Protein AF-0000000079570405 (afdb_homodimer)

Structure (mmCIF, N/CA/C/O backbone):
data_AF-0000000079570405-model_v1
#
loop_
_entity.id
_entity.type
_entity.pdbx_description
1 polymer 'Ribonuclease VapC'
#
loop_
_atom_site.group_PDB
_atom_site.id
_atom_site.type_symbol
_atom_site.label_atom_id
_atom_site.label_alt_id
_atom_site.label_comp_id
_atom_site.label_asym_id
_atom_site.label_entity_id
_atom_site.label_seq_id
_atom_site.pdbx_PDB_ins_code
_atom_site.Cartn_x
_atom_site.Cartn_y
_atom_site.Cartn_z
_atom_site.occupancy
_atom_site.B_iso_or_equiv
_atom_site.auth_seq_id
_atom_site.auth_comp_id
_atom_site.auth_asym_id
_atom_site.auth_atom_id
_atom_site.pdbx_PDB_model_num
ATOM 1 N N . MET A 1 1 ? -3.598 6.246 19.766 1 95.31 1 MET A N 1
ATOM 2 C CA . MET A 1 1 ? -3.055 6.438 18.422 1 95.31 1 MET A CA 1
ATOM 3 C C . MET A 1 1 ? -4.176 6.523 17.391 1 95.31 1 MET A C 1
ATOM 5 O O . MET A 1 1 ? -5.215 5.883 17.547 1 95.31 1 MET A O 1
ATOM 9 N N . LYS A 1 2 ? -3.986 7.348 16.344 1 97.5 2 LYS A N 1
ATOM 10 C CA . LYS A 1 2 ? -4.91 7.449 15.227 1 97.5 2 LYS A CA 1
ATOM 11 C C . LYS A 1 2 ? -4.188 7.262 13.898 1 97.5 2 LYS A C 1
ATOM 13 O O . LYS A 1 2 ? -3.199 7.945 13.617 1 97.5 2 LYS A O 1
ATOM 18 N N . VAL A 1 3 ? -4.715 6.34 13.164 1 98.38 3 VAL A N 1
ATOM 19 C CA . VAL A 1 3 ? -4.129 6.094 11.852 1 98.38 3 VAL A CA 1
ATOM 20 C C . VAL A 1 3 ? -4.762 7.027 10.82 1 98.38 3 VAL A C 1
ATOM 22 O O . VAL A 1 3 ? -5.988 7.117 10.719 1 98.38 3 VAL A O 1
ATOM 25 N N . VAL A 1 4 ? -3.945 7.699 10.062 1 98.56 4 VAL A N 1
ATOM 26 C CA . VAL A 1 4 ? -4.445 8.758 9.188 1 98.56 4 VAL A CA 1
ATOM 27 C C . VAL A 1 4 ? -4.625 8.211 7.773 1 98.56 4 VAL A C 1
ATOM 29 O O . VAL A 1 4 ? -3.779 7.465 7.273 1 98.56 4 VAL A O 1
ATOM 32 N N . ASP A 1 5 ? -5.695 8.578 7.141 1 98.12 5 ASP A N 1
ATOM 33 C CA . ASP A 1 5 ? -6.02 8.195 5.77 1 98.12 5 ASP A CA 1
ATOM 34 C C . ASP A 1 5 ? -5.328 9.125 4.77 1 98.12 5 ASP A C 1
ATOM 36 O O . ASP A 1 5 ? -4.98 10.258 5.102 1 98.12 5 ASP A O 1
ATOM 40 N N . ALA A 1 6 ? -5.254 8.672 3.539 1 97.62 6 ALA A N 1
ATOM 41 C CA . ALA A 1 6 ? -4.566 9.422 2.492 1 97.62 6 ALA A CA 1
ATOM 42 C C . ALA A 1 6 ? -5.305 10.719 2.178 1 97.62 6 ALA A C 1
ATOM 44 O O . ALA A 1 6 ? -4.68 11.742 1.867 1 97.62 6 ALA A O 1
ATOM 45 N N . ASN A 1 7 ? -6.629 10.695 2.258 1 96.56 7 ASN A N 1
ATOM 46 C CA . ASN A 1 7 ? -7.387 11.898 1.918 1 96.56 7 ASN A CA 1
ATOM 47 C C . ASN A 1 7 ? -7.086 13.039 2.885 1 96.56 7 ASN A C 1
ATOM 49 O O . ASN A 1 7 ? -7.031 14.203 2.48 1 96.56 7 ASN A O 1
ATOM 53 N N . VAL A 1 8 ? -6.883 12.742 4.148 1 97.94 8 VAL A N 1
ATOM 54 C CA . VAL A 1 8 ? -6.543 13.766 5.129 1 97.94 8 VAL A CA 1
ATOM 55 C C . VAL A 1 8 ? -5.188 14.383 4.785 1 97.94 8 VAL A C 1
ATOM 57 O O . VAL A 1 8 ? -5.023 15.602 4.852 1 97.94 8 VAL A O 1
ATOM 60 N N . LEU A 1 9 ? -4.227 13.57 4.383 1 97.81 9 LEU A N 1
ATOM 61 C CA . LEU A 1 9 ? -2.906 14.047 3.986 1 97.81 9 LEU A CA 1
ATOM 62 C C . LEU A 1 9 ? -3 14.945 2.758 1 97.81 9 LEU A C 1
ATOM 64 O O . LEU A 1 9 ? -2.365 16 2.707 1 97.81 9 LEU A O 1
ATOM 68 N N . LEU A 1 10 ? -3.836 14.5 1.786 1 95.94 10 LEU A N 1
ATOM 69 C CA . LEU A 1 10 ? -4.027 15.25 0.55 1 95.94 10 LEU A CA 1
ATOM 70 C C . LEU A 1 10 ? -4.625 16.625 0.834 1 95.94 10 LEU A C 1
ATOM 72 O O . LEU A 1 10 ? -4.133 17.641 0.338 1 95.94 10 LEU A O 1
ATOM 76 N N . TYR A 1 11 ? -5.602 16.656 1.68 1 95.88 11 TYR A N 1
ATOM 77 C CA . TYR A 1 11 ? -6.281 17.906 1.986 1 95.88 11 TYR A CA 1
ATOM 78 C C . TYR A 1 11 ? -5.395 18.812 2.828 1 95.88 11 TYR A C 1
ATOM 80 O O . TYR A 1 11 ? -5.48 20.047 2.729 1 95.88 11 TYR A O 1
ATOM 88 N N . ALA A 1 12 ? -4.566 18.234 3.6 1 96.75 12 ALA A N 1
ATOM 89 C CA . ALA A 1 12 ? -3.689 19.016 4.465 1 96.75 12 ALA A CA 1
ATOM 90 C C . ALA A 1 12 ? -2.715 19.844 3.639 1 96.75 12 ALA A C 1
ATOM 92 O O . ALA A 1 12 ? -2.256 20.906 4.09 1 96.75 12 ALA A O 1
ATOM 93 N N . VAL A 1 13 ? -2.396 19.375 2.379 1 94.94 13 VAL A N 1
ATOM 94 C CA . VAL A 1 13 ? -1.375 20.078 1.603 1 94.94 13 VAL A CA 1
ATOM 95 C C . VAL A 1 13 ? -2.031 20.859 0.466 1 94.94 13 VAL A C 1
ATOM 97 O O . VAL A 1 13 ? -1.396 21.703 -0.155 1 94.94 13 VAL A O 1
ATOM 100 N N . ASN A 1 14 ? -3.264 20.484 0.136 1 91.94 14 ASN A N 1
ATOM 101 C CA . ASN A 1 14 ? -3.984 21.156 -0.934 1 91.94 14 ASN A CA 1
ATOM 102 C C . ASN A 1 14 ? -4.75 22.375 -0.41 1 91.94 14 ASN A C 1
ATOM 104 O O . ASN A 1 14 ? -5.891 22.25 0.033 1 91.94 14 ASN A O 1
ATOM 108 N N . SER A 1 15 ? -4.277 23.516 -0.592 1 89.81 15 SER A N 1
ATOM 109 C CA . SER A 1 15 ? -4.832 24.734 -0.027 1 89.81 15 SER A CA 1
ATOM 110 C C . SER A 1 15 ? -6.18 25.078 -0.65 1 89.81 15 SER A C 1
ATOM 112 O O . SER A 1 15 ? -6.965 25.828 -0.076 1 89.81 15 SER A O 1
ATOM 114 N N . ASP A 1 16 ? -6.492 24.516 -1.799 1 88.19 16 ASP A N 1
ATOM 115 C CA . ASP A 1 16 ? -7.746 24.797 -2.49 1 88.19 16 ASP A CA 1
ATOM 116 C C . ASP A 1 16 ? -8.867 23.875 -1.989 1 88.19 16 ASP A C 1
ATOM 118 O O . ASP A 1 16 ? -10.039 24.094 -2.299 1 88.19 16 ASP A O 1
ATOM 122 N N . ALA A 1 17 ? -8.438 22.922 -1.208 1 89.5 17 ALA A N 1
ATOM 123 C CA . ALA A 1 17 ? -9.43 21.953 -0.726 1 89.5 17 ALA A CA 1
ATOM 124 C C . ALA A 1 17 ? -10.266 22.547 0.407 1 89.5 17 ALA A C 1
ATOM 126 O O . ALA A 1 17 ? -9.734 23.266 1.268 1 89.5 17 ALA A O 1
ATOM 127 N N . SER A 1 18 ? -11.555 22.281 0.443 1 90.75 18 SER A N 1
ATOM 128 C CA . SER A 1 18 ? -12.461 22.766 1.471 1 90.75 18 SER A CA 1
ATOM 129 C C . SER A 1 18 ? -12.055 22.281 2.855 1 90.75 18 SER A C 1
ATOM 131 O O . SER A 1 18 ? -12.266 22.969 3.854 1 90.75 18 SER A O 1
ATOM 133 N N . HIS A 1 19 ? -11.383 21.203 2.924 1 93.75 19 HIS A N 1
ATOM 134 C CA . HIS A 1 19 ? -11.023 20.578 4.191 1 93.75 19 HIS A CA 1
ATOM 135 C C . HIS A 1 19 ? -9.562 20.844 4.543 1 93.75 19 HIS A C 1
ATOM 137 O O . HIS A 1 19 ? -9 20.188 5.426 1 93.75 19 HIS A O 1
ATOM 143 N N . HIS A 1 20 ? -8.977 21.766 3.834 1 95.56 20 HIS A N 1
ATOM 144 C CA . HIS A 1 20 ? -7.551 22.031 4.008 1 95.56 20 HIS A CA 1
ATOM 145 C C . HIS A 1 20 ? -7.242 22.469 5.434 1 95.56 20 HIS A C 1
ATOM 147 O O . HIS A 1 20 ? -6.441 21.844 6.125 1 95.56 20 HIS A O 1
ATOM 153 N N . ASP A 1 21 ? -7.945 23.422 5.914 1 96.62 21 ASP A N 1
ATOM 154 C CA . ASP A 1 21 ? -7.645 24.031 7.207 1 96.62 21 ASP A CA 1
ATOM 155 C C . ASP A 1 21 ? -7.82 23.016 8.336 1 96.62 21 ASP A C 1
ATOM 157 O O . ASP A 1 21 ? -6.949 22.891 9.203 1 96.62 21 ASP A O 1
ATOM 161 N N . ALA A 1 22 ? -8.82 22.312 8.297 1 97.06 22 ALA A N 1
ATOM 162 C CA . ALA A 1 22 ? -9.102 21.344 9.352 1 97.06 22 ALA A CA 1
ATOM 163 C C . ALA A 1 22 ? -8.094 20.203 9.328 1 97.06 22 ALA A C 1
ATOM 165 O O . ALA A 1 22 ? -7.613 19.75 10.375 1 97.06 22 ALA A O 1
ATOM 166 N N . SER A 1 23 ? -7.758 19.688 8.172 1 98 23 SER A N 1
ATOM 167 C CA . SER A 1 23 ? -6.809 18.594 8.039 1 98 23 SER A CA 1
ATOM 168 C C . SER A 1 23 ? -5.418 19.016 8.508 1 98 23 SER A C 1
ATOM 170 O O . SER A 1 23 ? -4.781 18.297 9.281 1 98 23 SER A O 1
ATOM 172 N N . ARG A 1 24 ? -5.055 20.188 8.039 1 97.5 24 ARG A N 1
ATOM 173 C CA . ARG A 1 24 ? -3.742 20.688 8.43 1 97.5 24 ARG A CA 1
ATOM 174 C C . ARG A 1 24 ? -3.684 20.953 9.93 1 97.5 24 ARG A C 1
ATOM 176 O O . ARG A 1 24 ? -2.721 20.562 10.594 1 97.5 24 ARG A O 1
ATOM 183 N N . ALA A 1 25 ? -4.66 21.562 10.438 1 97.12 25 ALA A N 1
ATOM 184 C CA . ALA A 1 25 ? -4.703 21.891 11.852 1 97.12 25 ALA A CA 1
ATOM 185 C C . ALA A 1 25 ? -4.664 20.641 12.719 1 97.12 25 ALA A C 1
ATOM 187 O O . ALA A 1 25 ? -3.932 20.578 13.711 1 97.12 25 ALA A O 1
ATOM 188 N N . TRP A 1 26 ? -5.395 19.688 12.352 1 97.56 26 TRP A N 1
ATOM 189 C CA . TRP A 1 26 ? -5.434 18.453 13.133 1 97.56 26 TRP A CA 1
ATOM 190 C C . TRP A 1 26 ? -4.078 17.75 13.102 1 97.56 26 TRP A C 1
ATOM 192 O O . TRP A 1 26 ? -3.582 17.297 14.141 1 97.56 26 TRP A O 1
ATOM 202 N N . LEU A 1 27 ? -3.494 17.625 11.953 1 97.62 27 LEU A N 1
ATOM 203 C CA . LEU A 1 27 ? -2.195 16.969 11.828 1 97.62 27 LEU A CA 1
ATOM 204 C C . LEU A 1 27 ? -1.14 17.688 12.656 1 97.62 27 LEU A C 1
ATOM 206 O O . LEU A 1 27 ? -0.404 17.062 13.422 1 97.62 27 LEU A O 1
ATOM 210 N N . ASP A 1 28 ? -1.135 18.984 12.492 1 96.44 28 ASP A N 1
ATOM 211 C CA . ASP A 1 28 ? -0.149 19.781 13.211 1 96.44 28 ASP A CA 1
ATOM 212 C C . ASP A 1 28 ? -0.304 19.609 14.727 1 96.44 28 ASP A C 1
ATOM 214 O O . ASP A 1 28 ? 0.677 19.375 15.43 1 96.44 28 ASP A O 1
ATOM 218 N N . LYS A 1 29 ? -1.489 19.672 15.164 1 96.44 29 LYS A N 1
ATOM 219 C CA . LYS A 1 29 ? -1.776 19.531 16.594 1 96.44 29 LYS A CA 1
ATOM 220 C C . LYS A 1 29 ? -1.413 18.141 17.094 1 96.44 29 LYS A C 1
ATOM 222 O O . LYS A 1 29 ? -0.773 18 18.141 1 96.44 29 LYS A O 1
ATOM 227 N N . SER A 1 30 ? -1.789 17.141 16.406 1 96.69 30 SER A N 1
ATOM 228 C CA . SER A 1 30 ? -1.594 15.758 16.828 1 96.69 30 SER A CA 1
ATOM 229 C C . SER A 1 30 ? -0.12 15.367 16.766 1 96.69 30 SER A C 1
ATOM 231 O O . SER A 1 30 ? 0.382 14.703 17.672 1 96.69 30 SER A O 1
ATOM 233 N N . LEU A 1 31 ? 0.551 15.836 15.758 1 96.75 31 LEU A N 1
ATOM 234 C CA . LEU A 1 31 ? 1.945 15.461 15.547 1 96.75 31 LEU A CA 1
ATOM 235 C C . LEU A 1 31 ? 2.85 16.156 16.562 1 96.75 31 LEU A C 1
ATOM 237 O O . LEU A 1 31 ? 3.908 15.633 16.922 1 96.75 31 LEU A O 1
ATOM 241 N N . ASN A 1 32 ? 2.416 17.281 16.984 1 94.31 32 ASN A N 1
ATOM 242 C CA . ASN A 1 32 ? 3.252 18.062 17.891 1 94.31 32 ASN A CA 1
ATOM 243 C C . ASN A 1 32 ? 2.754 17.984 19.328 1 94.31 32 ASN A C 1
ATOM 245 O O . ASN A 1 32 ? 3.363 18.562 20.234 1 94.31 32 ASN A O 1
ATOM 249 N N . GLY A 1 33 ? 1.672 17.281 19.5 1 91 33 GLY A N 1
ATOM 250 C CA . GLY A 1 33 ? 1.092 17.156 20.828 1 91 33 GLY A CA 1
ATOM 251 C C . GLY A 1 33 ? 1.358 15.797 21.469 1 91 33 GLY A C 1
ATOM 252 O O . GLY A 1 33 ? 2.41 15.195 21.25 1 91 33 GLY A O 1
ATOM 253 N N . ALA A 1 34 ? 0.396 15.422 22.297 1 88.75 34 ALA A N 1
ATOM 254 C CA . ALA A 1 34 ? 0.556 14.195 23.078 1 88.75 34 ALA A CA 1
ATOM 255 C C . ALA A 1 34 ? 0.009 12.992 22.328 1 88.75 34 ALA A C 1
ATOM 257 O O . ALA A 1 34 ? 0.25 11.844 22.719 1 88.75 34 ALA A O 1
ATOM 258 N N . ASP A 1 35 ? -0.55 13.227 21.203 1 91.19 35 ASP A N 1
ATOM 259 C CA . ASP A 1 35 ? -1.176 12.148 20.438 1 91.19 35 ASP A CA 1
ATOM 260 C C . ASP A 1 35 ? -0.172 11.492 19.5 1 91.19 35 ASP A C 1
ATOM 262 O O . ASP A 1 35 ? 0.896 12.055 19.234 1 91.19 35 ASP A O 1
ATOM 266 N N . THR A 1 36 ? -0.46 10.297 19.188 1 96.69 36 THR A N 1
ATOM 267 C CA . THR A 1 36 ? 0.33 9.602 18.188 1 96.69 36 THR A CA 1
ATOM 268 C C . THR A 1 36 ? -0.471 9.422 16.906 1 96.69 36 THR A C 1
ATOM 270 O O . THR A 1 36 ? -1.627 8.992 16.938 1 96.69 36 THR A O 1
ATOM 273 N N . VAL A 1 37 ? 0.14 9.859 15.812 1 98.25 37 VAL A N 1
ATOM 274 C CA . VAL A 1 37 ? -0.448 9.664 14.492 1 98.25 37 VAL A CA 1
ATOM 275 C C . VAL A 1 37 ? 0.255 8.516 13.781 1 98.25 37 VAL A C 1
ATOM 277 O O . VAL A 1 37 ? 1.476 8.539 13.602 1 98.25 37 VAL A O 1
ATOM 280 N N . GLY A 1 38 ? -0.521 7.516 13.453 1 98.44 38 GLY A N 1
ATOM 281 C CA . GLY A 1 38 ? 0.008 6.395 12.695 1 98.44 38 GLY A CA 1
ATOM 282 C C . GLY A 1 38 ? -0.065 6.598 11.195 1 98.44 38 GLY A C 1
ATOM 283 O O . GLY A 1 38 ? -1.127 6.922 10.656 1 98.44 38 GLY A O 1
ATOM 284 N N . PHE A 1 39 ? 1.093 6.414 10.562 1 98.56 39 PHE A N 1
ATOM 285 C CA . PHE A 1 39 ? 1.199 6.496 9.109 1 98.56 39 PHE A CA 1
ATOM 286 C C . PHE A 1 39 ? 1.419 5.113 8.5 1 98.56 39 PHE A C 1
ATOM 288 O O . PHE A 1 39 ? 2.34 4.398 8.898 1 98.56 39 PHE A O 1
ATOM 295 N N . SER A 1 40 ? 0.537 4.711 7.582 1 98.06 40 SER A N 1
ATOM 296 C CA . SER A 1 40 ? 0.759 3.477 6.84 1 98.06 40 SER A CA 1
ATOM 297 C C . SER A 1 40 ? 1.389 3.754 5.48 1 98.06 40 SER A C 1
ATOM 299 O O . SER A 1 40 ? 1.125 4.789 4.867 1 98.06 40 SER A O 1
ATOM 301 N N . TRP A 1 41 ? 2.172 2.885 4.949 1 97.69 41 TRP A N 1
ATOM 302 C CA . TRP A 1 41 ? 2.807 3.094 3.65 1 97.69 41 TRP A CA 1
ATOM 303 C C . TRP A 1 41 ? 1.767 3.111 2.535 1 97.69 41 TRP A C 1
ATOM 305 O O . TRP A 1 41 ? 1.928 3.824 1.54 1 97.69 41 TRP A O 1
ATOM 315 N N . LEU A 1 42 ? 0.707 2.336 2.713 1 96.88 42 LEU A N 1
ATOM 316 C CA . LEU A 1 42 ? -0.334 2.391 1.691 1 96.88 42 LEU A CA 1
ATOM 317 C C . LEU A 1 42 ? -0.914 3.797 1.58 1 96.88 42 LEU A C 1
ATOM 319 O O . LEU A 1 42 ? -1.076 4.32 0.475 1 96.88 42 LEU A O 1
ATOM 323 N N . ALA A 1 43 ? -1.162 4.477 2.727 1 97.5 43 ALA A N 1
ATOM 324 C CA . ALA A 1 43 ? -1.704 5.832 2.713 1 97.5 43 ALA A CA 1
ATOM 325 C C . ALA A 1 43 ? -0.671 6.828 2.197 1 97.5 43 ALA A C 1
ATOM 327 O O . ALA A 1 43 ? -0.997 7.715 1.402 1 97.5 43 ALA A O 1
ATOM 328 N N . MET A 1 44 ? 0.579 6.652 2.596 1 97.94 44 MET A N 1
ATOM 329 C CA . MET A 1 44 ? 1.636 7.574 2.195 1 97.94 44 MET A CA 1
ATOM 330 C C . MET A 1 44 ? 1.951 7.434 0.71 1 97.94 44 MET A C 1
ATOM 332 O O . MET A 1 44 ? 2.178 8.43 0.021 1 97.94 44 MET A O 1
ATOM 336 N N . THR A 1 45 ? 1.937 6.203 0.229 1 97.19 45 THR A N 1
ATOM 337 C CA . THR A 1 45 ? 2.156 5.977 -1.195 1 97.19 45 THR A CA 1
ATOM 338 C C . THR A 1 45 ? 1.006 6.547 -2.02 1 97.19 45 THR A C 1
ATOM 340 O O . THR A 1 45 ? 1.228 7.141 -3.074 1 97.19 45 THR A O 1
ATOM 343 N N . ALA A 1 46 ? -0.221 6.359 -1.54 1 96.62 46 ALA A N 1
ATOM 344 C CA . ALA A 1 46 ? -1.381 6.957 -2.197 1 96.62 46 ALA A CA 1
ATOM 345 C C . ALA A 1 46 ? -1.266 8.477 -2.24 1 96.62 46 ALA A C 1
ATOM 347 O O . ALA A 1 46 ? -1.524 9.094 -3.275 1 96.62 46 ALA A O 1
ATOM 348 N N . PHE A 1 47 ? -0.841 9.102 -1.173 1 96.44 47 PHE A N 1
ATOM 349 C CA . PHE A 1 47 ? -0.614 10.539 -1.098 1 96.44 47 PHE A CA 1
ATOM 350 C C . PHE A 1 47 ? 0.421 10.977 -2.127 1 96.44 47 PHE A C 1
ATOM 352 O O . PHE A 1 47 ? 0.162 11.875 -2.93 1 96.44 47 PHE A O 1
ATOM 359 N N . LEU A 1 48 ? 1.572 10.266 -2.156 1 96.88 48 LEU A N 1
ATOM 360 C CA . LEU A 1 48 ? 2.658 10.617 -3.064 1 96.88 48 LEU A CA 1
ATOM 361 C C . LEU A 1 48 ? 2.211 10.5 -4.516 1 96.88 48 LEU A C 1
ATOM 363 O O . LEU A 1 48 ? 2.508 11.375 -5.336 1 96.88 48 LEU A O 1
ATOM 367 N N . ARG A 1 49 ? 1.516 9.469 -4.773 1 95.12 49 ARG A N 1
ATOM 368 C CA . ARG A 1 49 ? 1.03 9.258 -6.133 1 95.12 49 ARG A CA 1
ATOM 369 C C . ARG A 1 49 ? 0.106 10.391 -6.57 1 95.12 49 ARG A C 1
ATOM 371 O O . ARG A 1 49 ? 0.247 10.922 -7.672 1 95.12 49 ARG A O 1
ATOM 378 N N . LEU A 1 50 ? -0.799 10.758 -5.707 1 94.12 50 LEU A N 1
ATOM 379 C CA . LEU A 1 50 ? -1.854 11.703 -6.066 1 94.12 50 LEU A CA 1
ATOM 380 C C . LEU A 1 50 ? -1.316 13.125 -6.121 1 94.12 50 LEU A C 1
ATOM 382 O O . LEU A 1 50 ? -1.662 13.891 -7.023 1 94.12 50 LEU A O 1
ATOM 386 N N . VAL A 1 51 ? -0.443 13.5 -5.223 1 94.06 51 VAL A N 1
ATOM 387 C CA . VAL A 1 51 ? -0.001 14.883 -5.121 1 94.06 51 VAL A CA 1
ATOM 388 C C . VAL A 1 51 ? 1.026 15.18 -6.211 1 94.06 51 VAL A C 1
ATOM 390 O O . VAL A 1 51 ? 1.29 16.344 -6.523 1 94.06 51 VAL A O 1
ATOM 393 N N . THR A 1 52 ? 1.643 14.094 -6.723 1 93.62 52 THR A N 1
ATOM 394 C CA . THR A 1 52 ? 2.666 14.297 -7.742 1 93.62 52 THR A CA 1
ATOM 395 C C . THR A 1 52 ? 2.115 13.992 -9.133 1 93.62 52 THR A C 1
ATOM 397 O O . THR A 1 52 ? 2.854 14.023 -10.117 1 93.62 52 THR A O 1
ATOM 400 N N . LYS A 1 53 ? 0.842 13.594 -9.148 1 89.12 53 LYS A N 1
ATOM 401 C CA . LYS A 1 53 ? 0.242 13.273 -10.438 1 89.12 53 LYS A CA 1
ATOM 402 C C . LYS A 1 53 ? -0.039 14.547 -11.242 1 89.12 53 LYS A C 1
ATOM 404 O O . LYS A 1 53 ? -0.788 15.414 -10.789 1 89.12 53 LYS A O 1
ATOM 409 N N . VAL A 1 54 ? 0.534 14.594 -12.336 1 77.62 54 VAL A N 1
ATOM 410 C CA . VAL A 1 54 ? 0.336 15.766 -13.195 1 77.62 54 VAL A CA 1
ATOM 411 C C . VAL A 1 54 ? -1.091 15.766 -13.742 1 77.62 54 VAL A C 1
ATOM 413 O O . VAL A 1 54 ? -1.6 14.734 -14.172 1 77.62 54 VAL A O 1
ATOM 416 N N . GLY A 1 55 ? -1.803 16.828 -13.688 1 72.06 55 GLY A N 1
ATOM 417 C CA . GLY A 1 55 ? -3.127 17 -14.266 1 72.06 55 GLY A CA 1
ATOM 418 C C . GLY A 1 55 ? -4.246 16.781 -13.266 1 72.06 55 GLY A C 1
ATOM 419 O O . GLY A 1 55 ? -5.398 17.125 -13.531 1 72.06 55 GLY A O 1
ATOM 420 N N . LEU A 1 56 ? -3.916 16.156 -12.203 1 67.88 56 LEU A N 1
ATOM 421 C CA . LEU A 1 56 ? -4.949 15.914 -11.203 1 67.88 56 LEU A CA 1
ATOM 422 C C . LEU A 1 56 ? -5.246 17.172 -10.406 1 67.88 56 LEU A C 1
ATOM 424 O O . LEU A 1 56 ? -6.402 17.453 -10.086 1 67.88 56 LEU 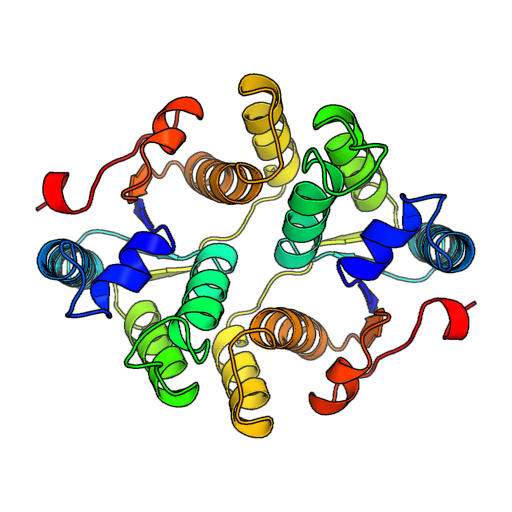A O 1
ATOM 428 N N . PHE A 1 57 ? -4.219 17.891 -10.078 1 64.19 57 PHE A N 1
ATOM 429 C CA . PHE A 1 57 ? -4.344 19.156 -9.359 1 64.19 57 PHE A CA 1
ATOM 430 C C . PHE A 1 57 ? -3.705 20.297 -10.148 1 64.19 57 PHE A C 1
ATOM 432 O O . PHE A 1 57 ? -2.803 20.062 -10.953 1 64.19 57 PHE A O 1
ATOM 439 N N . PRO A 1 58 ? -4.348 21.391 -10.086 1 65.94 58 PRO A N 1
ATOM 440 C CA . PRO A 1 58 ? -3.729 22.516 -10.773 1 65.94 58 PRO A CA 1
ATOM 441 C C . PRO A 1 58 ? -2.266 22.719 -10.383 1 65.94 58 PRO A C 1
ATOM 443 O O . PRO A 1 58 ? -1.47 23.203 -11.188 1 65.94 58 PRO A O 1
ATOM 446 N N . ASN A 1 59 ? -1.985 22.25 -9.195 1 76 59 ASN A N 1
ATOM 447 C CA . ASN A 1 59 ? -0.618 22.438 -8.719 1 76 59 ASN A CA 1
ATOM 448 C C . ASN A 1 59 ? -0.036 21.141 -8.156 1 76 59 ASN A C 1
ATOM 450 O O . ASN A 1 59 ? 0.072 20.984 -6.938 1 76 59 ASN A O 1
ATOM 454 N N . ALA A 1 60 ? 0.448 20.375 -9.07 1 83.81 60 ALA A N 1
ATOM 455 C CA . ALA A 1 60 ? 1.122 19.156 -8.625 1 83.81 60 ALA A CA 1
ATOM 456 C C . ALA A 1 60 ? 2.424 19.4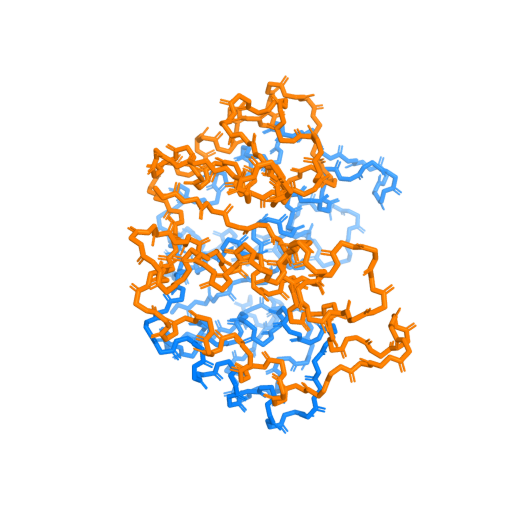84 -7.902 1 83.81 60 ALA A C 1
ATOM 458 O O . ALA A 1 60 ? 3.148 20.406 -8.297 1 83.81 60 ALA A O 1
ATOM 459 N N . MET A 1 61 ? 2.637 18.828 -6.812 1 90.5 61 MET A N 1
ATOM 460 C CA . MET A 1 61 ? 3.91 18.953 -6.109 1 90.5 61 MET A CA 1
ATOM 461 C C . MET A 1 61 ? 5.02 18.219 -6.852 1 90.5 61 MET A C 1
ATOM 463 O O . MET A 1 61 ? 4.758 17.219 -7.527 1 90.5 61 MET A O 1
ATOM 467 N N . SER A 1 62 ? 6.188 18.828 -6.773 1 91.38 62 SER A N 1
ATOM 468 C CA . SER A 1 62 ? 7.328 18.047 -7.219 1 91.38 62 SER A CA 1
ATOM 469 C C . SER A 1 62 ? 7.539 16.828 -6.324 1 91.38 62 SER A C 1
ATOM 471 O O . SER A 1 62 ? 7.078 16.797 -5.18 1 91.38 62 SER A O 1
ATOM 473 N N . VAL A 1 63 ? 8.18 15.891 -6.828 1 92.94 63 VAL A N 1
ATOM 474 C CA . VAL A 1 63 ? 8.484 14.68 -6.074 1 92.94 63 VAL A CA 1
ATOM 475 C C . VAL A 1 63 ? 9.266 15.039 -4.812 1 92.94 63 VAL A C 1
ATOM 477 O O . VAL A 1 63 ? 8.961 14.547 -3.725 1 92.94 63 VAL A O 1
ATOM 480 N N . ASP A 1 64 ? 10.219 15.922 -4.977 1 92.94 64 ASP A N 1
ATOM 481 C CA . ASP A 1 64 ? 11.039 16.328 -3.838 1 92.94 64 ASP A CA 1
ATOM 482 C C . ASP A 1 64 ? 10.188 17.016 -2.771 1 92.94 64 ASP A C 1
ATOM 484 O O . ASP A 1 64 ? 10.344 16.75 -1.579 1 92.94 64 ASP A O 1
ATOM 488 N N . GLU A 1 65 ? 9.336 17.859 -3.203 1 94.06 65 GLU A N 1
ATOM 489 C CA . GLU A 1 65 ? 8.461 18.547 -2.27 1 94.06 65 GLU A CA 1
ATOM 490 C C . GLU A 1 65 ? 7.551 17.562 -1.532 1 94.06 65 GLU A C 1
ATOM 492 O O . GLU A 1 65 ? 7.363 17.688 -0.319 1 94.06 65 GLU A O 1
ATOM 497 N N . ALA A 1 66 ? 7.004 16.672 -2.266 1 96.06 66 ALA A N 1
ATOM 498 C CA . ALA A 1 66 ? 6.094 15.68 -1.687 1 96.06 66 ALA A CA 1
ATOM 499 C C . ALA A 1 66 ? 6.812 14.797 -0.671 1 96.06 66 ALA A C 1
ATOM 501 O O . ALA A 1 66 ? 6.297 14.555 0.422 1 96.06 66 ALA A O 1
ATOM 502 N N . LEU A 1 67 ? 7.996 14.359 -1.003 1 96.25 67 LEU A N 1
ATOM 503 C CA . LEU A 1 67 ? 8.758 13.484 -0.124 1 96.25 67 LEU A CA 1
ATOM 504 C C . LEU A 1 67 ? 9.266 14.242 1.096 1 96.25 67 LEU A C 1
ATOM 506 O O . LEU A 1 67 ? 9.344 13.688 2.193 1 96.25 67 LEU A O 1
ATOM 510 N N . ASP A 1 68 ? 9.609 15.477 0.892 1 96.44 68 ASP A N 1
ATOM 511 C CA . ASP A 1 68 ? 9.984 16.328 2.021 1 96.44 68 ASP A CA 1
ATOM 512 C C . ASP A 1 68 ? 8.82 16.484 2.994 1 96.44 68 ASP A C 1
ATOM 514 O O . ASP A 1 68 ? 9.016 16.5 4.211 1 96.44 68 ASP A O 1
ATOM 518 N N . GLN A 1 69 ? 7.668 16.641 2.428 1 97.25 69 GLN A N 1
ATOM 519 C CA . GLN A 1 69 ? 6.477 16.75 3.266 1 97.25 69 GLN A CA 1
ATOM 520 C C . GLN A 1 69 ? 6.262 15.477 4.078 1 97.25 69 GLN A C 1
ATOM 522 O O . GLN A 1 69 ? 5.98 15.539 5.273 1 97.25 69 GLN A O 1
ATOM 527 N N . VAL A 1 70 ? 6.418 14.344 3.496 1 97.94 70 VAL A N 1
ATOM 528 C CA . VAL A 1 70 ? 6.289 13.062 4.195 1 97.94 70 VAL A CA 1
ATOM 529 C C . VAL A 1 70 ? 7.359 12.961 5.277 1 97.94 70 VAL A C 1
ATOM 531 O O . VAL A 1 70 ? 7.074 12.531 6.402 1 97.94 70 VAL A O 1
ATOM 534 N N . ARG A 1 71 ? 8.555 13.352 4.945 1 97.44 71 ARG A N 1
ATOM 535 C CA . ARG A 1 71 ? 9.633 13.344 5.926 1 97.44 71 ARG A CA 1
ATOM 536 C C . ARG A 1 71 ? 9.305 14.234 7.117 1 97.44 71 ARG A C 1
ATOM 538 O O . ARG A 1 71 ? 9.539 13.852 8.266 1 97.44 71 ARG A O 1
ATOM 545 N N . ASP A 1 72 ? 8.781 15.391 6.816 1 97.38 72 ASP A N 1
ATOM 546 C CA . ASP A 1 72 ? 8.391 16.312 7.879 1 97.38 72 ASP A CA 1
ATOM 547 C C . ASP A 1 72 ? 7.359 15.68 8.805 1 97.38 72 ASP A C 1
ATOM 549 O O . ASP A 1 72 ? 7.441 15.82 10.031 1 97.38 72 ASP A O 1
ATOM 553 N N . TRP A 1 73 ? 6.418 15.031 8.242 1 98 73 TRP A N 1
ATOM 554 C CA . TRP A 1 73 ? 5.406 14.352 9.055 1 98 73 TRP A CA 1
ATOM 555 C C . TRP A 1 73 ? 6.035 13.258 9.898 1 98 73 TRP A C 1
ATOM 557 O O . TRP A 1 73 ? 5.789 13.18 11.109 1 98 73 TRP A O 1
ATOM 567 N N . LEU A 1 74 ? 6.934 12.461 9.328 1 97.25 74 LEU A N 1
ATOM 568 C CA . LEU A 1 74 ? 7.461 11.273 9.992 1 97.25 74 LEU A CA 1
ATOM 569 C C . LEU A 1 74 ? 8.5 11.656 11.039 1 97.25 74 LEU A C 1
ATOM 571 O O . LEU A 1 74 ? 8.766 10.891 11.969 1 97.25 74 LEU A O 1
ATOM 575 N N . ASP A 1 75 ? 9.07 12.797 10.867 1 96.31 75 ASP A N 1
ATOM 576 C CA . ASP A 1 75 ? 10.086 13.266 11.812 1 96.31 75 ASP A CA 1
ATOM 577 C C . ASP A 1 75 ? 9.438 13.875 13.047 1 96.31 75 ASP A C 1
ATOM 579 O O . ASP A 1 75 ? 10.109 14.102 14.055 1 96.31 75 ASP A O 1
ATOM 583 N N . ALA A 1 76 ? 8.156 14.172 12.969 1 97.06 76 ALA A N 1
ATOM 584 C CA . ALA A 1 76 ? 7.465 14.75 14.117 1 97.06 76 ALA A CA 1
ATOM 585 C C . ALA A 1 76 ? 7.414 13.773 15.281 1 97.06 76 ALA A C 1
ATOM 587 O O . ALA A 1 76 ? 7.301 12.562 15.078 1 97.06 76 ALA A O 1
ATOM 588 N N . PRO A 1 77 ? 7.469 14.25 16.516 1 96.06 77 PRO A N 1
ATOM 589 C CA . PRO A 1 77 ? 7.535 13.383 17.688 1 96.06 77 PRO A CA 1
ATOM 590 C C . PRO A 1 77 ? 6.324 12.461 17.812 1 96.06 77 PRO A C 1
ATOM 592 O O . PRO A 1 77 ? 6.441 11.352 18.344 1 96.06 77 PRO A O 1
ATOM 595 N N . GLY A 1 78 ? 5.234 12.891 17.344 1 97.44 78 GLY A N 1
ATOM 596 C CA . GLY A 1 78 ? 4.016 12.117 17.5 1 97.44 78 GLY A CA 1
ATOM 597 C C . GLY A 1 78 ? 3.76 11.172 16.344 1 97.44 78 GLY A C 1
ATOM 598 O O . GLY A 1 78 ? 2.705 10.539 16.266 1 97.44 78 GLY A O 1
ATOM 599 N N . ALA A 1 79 ? 4.707 11.07 15.438 1 98 79 ALA A N 1
ATOM 600 C CA . ALA A 1 79 ? 4.516 10.25 14.242 1 98 79 ALA A CA 1
ATOM 601 C C . ALA A 1 79 ? 5.012 8.828 14.469 1 98 79 ALA A C 1
ATOM 603 O O . ALA A 1 79 ? 6.043 8.617 15.109 1 98 79 ALA A O 1
ATOM 604 N N . GLN A 1 80 ? 4.34 7.875 13.977 1 97.44 80 GLN A N 1
ATOM 605 C CA . GLN A 1 80 ? 4.746 6.473 13.977 1 97.44 80 GLN A CA 1
ATOM 606 C C . GLN A 1 80 ? 4.332 5.777 12.68 1 97.44 80 GLN A C 1
ATOM 608 O O . GLN A 1 80 ? 3.193 5.926 12.227 1 97.44 80 GLN A O 1
ATOM 613 N N . VAL A 1 81 ? 5.262 5.098 12.102 1 97.75 81 VAL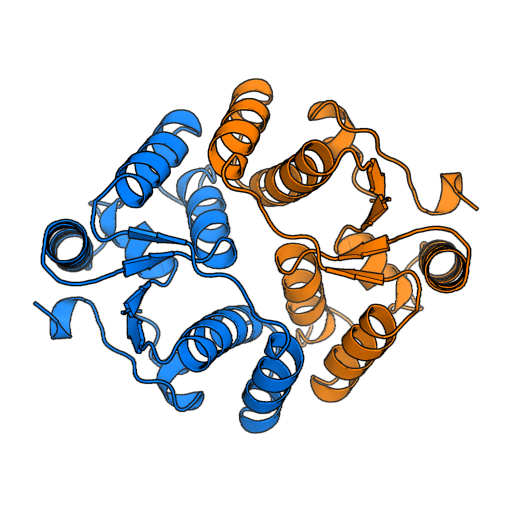 A N 1
ATOM 614 C CA . VAL A 1 81 ? 4.887 4.238 10.984 1 97.75 81 VAL A CA 1
ATOM 615 C C . VAL A 1 81 ? 4.266 2.945 11.516 1 97.75 81 VAL A C 1
ATOM 617 O O . VAL A 1 81 ? 4.859 2.26 12.352 1 97.75 81 VAL A O 1
ATOM 620 N N . VAL A 1 82 ? 3.094 2.643 11.07 1 97.31 82 VAL A N 1
ATOM 621 C CA . VAL A 1 82 ? 2.395 1.446 11.531 1 97.31 82 VAL A CA 1
ATOM 622 C C . VAL A 1 82 ? 2.332 0.419 10.406 1 97.31 82 VAL A C 1
ATOM 624 O O . VAL A 1 82 ? 1.975 0.753 9.273 1 97.31 82 VAL A O 1
ATOM 627 N N . GLU A 1 83 ? 2.666 -0.781 10.758 1 95.62 83 GLU A N 1
ATOM 628 C CA . GLU A 1 83 ? 2.746 -1.871 9.789 1 95.62 83 GLU A CA 1
ATOM 629 C C . GLU A 1 83 ? 1.74 -2.973 10.117 1 95.62 83 GLU A C 1
ATOM 631 O O . GLU A 1 83 ? 1.354 -3.145 11.273 1 95.62 83 GLU A O 1
ATOM 636 N N . PRO A 1 84 ? 1.324 -3.711 9.031 1 96.81 84 PRO A N 1
ATOM 637 C CA . PRO A 1 84 ? 0.517 -4.902 9.297 1 96.81 84 PRO A CA 1
ATOM 638 C C . PRO A 1 84 ? 1.24 -5.926 10.164 1 96.81 84 PRO A C 1
ATOM 640 O O . PRO A 1 84 ? 2.457 -6.094 10.047 1 96.81 84 PRO A O 1
ATOM 643 N N . THR A 1 85 ? 0.513 -6.52 11.062 1 96.44 85 THR A N 1
ATOM 644 C CA . THR A 1 85 ? 1.059 -7.582 11.898 1 96.44 85 THR A CA 1
ATOM 645 C C . THR A 1 85 ? 0.876 -8.945 11.234 1 96.44 85 THR A C 1
ATOM 647 O O . THR A 1 85 ? 0.388 -9.031 10.102 1 96.44 85 THR A O 1
ATOM 650 N N . GLN A 1 86 ? 1.25 -10.008 11.961 1 94.31 86 GLN A N 1
ATOM 651 C CA . GLN A 1 86 ? 1.11 -11.359 11.438 1 94.31 86 GLN A CA 1
ATOM 652 C C . GLN A 1 86 ? -0.359 -11.734 11.273 1 94.31 86 GLN A C 1
ATOM 654 O O . GLN A 1 86 ? -0.686 -12.688 10.555 1 94.31 86 GLN A O 1
ATOM 659 N N . GLN A 1 87 ? -1.238 -10.977 11.891 1 96 87 GLN A N 1
ATOM 660 C CA . GLN A 1 87 ? -2.666 -11.281 11.859 1 96 87 GLN A CA 1
ATOM 661 C C . GLN A 1 87 ? -3.365 -10.516 10.742 1 96 87 GLN A C 1
ATOM 663 O O . GLN A 1 87 ? -4.578 -10.641 10.562 1 96 87 GLN A O 1
ATOM 668 N N . HIS A 1 88 ? -2.619 -9.805 10 1 97.38 88 HIS A N 1
ATOM 669 C CA . HIS A 1 88 ? -3.203 -8.805 9.117 1 97.38 88 HIS A CA 1
ATOM 670 C C . HIS A 1 88 ? -4.133 -9.445 8.094 1 97.38 88 HIS A C 1
ATOM 672 O O . HIS A 1 88 ? -5.25 -8.977 7.879 1 97.38 88 HIS A O 1
ATOM 678 N N . LEU A 1 89 ? -3.697 -10.531 7.5 1 96.5 89 LEU A N 1
ATOM 679 C CA . LEU A 1 89 ? -4.512 -11.172 6.473 1 96.5 89 LEU A CA 1
ATOM 680 C C . LEU A 1 89 ? -5.844 -11.641 7.047 1 96.5 89 LEU A C 1
ATOM 682 O O . LEU A 1 89 ? -6.891 -11.484 6.414 1 96.5 89 LEU A O 1
ATOM 686 N N . ALA A 1 90 ? -5.812 -12.172 8.203 1 96.25 90 ALA A N 1
ATOM 687 C CA . ALA A 1 90 ? -7.027 -12.664 8.852 1 96.25 90 ALA A CA 1
ATOM 688 C C . ALA A 1 90 ? -7.977 -11.516 9.188 1 96.25 90 ALA A C 1
ATOM 690 O O . ALA A 1 90 ? -9.188 -11.625 8.984 1 96.25 90 ALA A O 1
ATOM 691 N N . VAL A 1 91 ? -7.445 -10.438 9.695 1 96.88 91 VAL A N 1
ATOM 692 C CA . VAL A 1 91 ? -8.258 -9.273 10.031 1 96.88 91 VAL A CA 1
ATOM 693 C C . VAL A 1 91 ? -8.859 -8.672 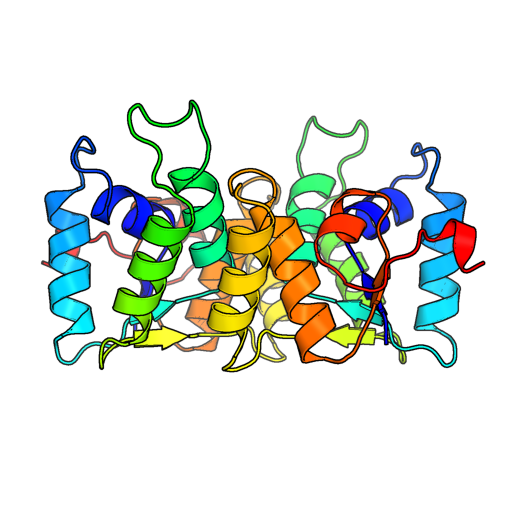8.766 1 96.88 91 VAL A C 1
ATOM 695 O O . VAL A 1 91 ? -10.047 -8.352 8.727 1 96.88 91 VAL A O 1
ATOM 698 N N . LEU A 1 92 ? -8.016 -8.562 7.75 1 96.44 92 LEU A N 1
ATOM 699 C CA . LEU A 1 92 ? -8.461 -8.031 6.465 1 96.44 92 LEU A CA 1
ATOM 700 C C . LEU A 1 92 ? -9.594 -8.875 5.895 1 96.44 92 LEU A C 1
ATOM 702 O O . LEU A 1 92 ? -10.602 -8.336 5.422 1 96.44 92 LEU A O 1
ATOM 706 N N . GLN A 1 93 ? -9.445 -10.18 5.938 1 95.38 93 GLN A N 1
ATOM 707 C CA . GLN A 1 93 ? -10.477 -11.094 5.457 1 95.38 93 GLN A CA 1
ATOM 708 C C . GLN A 1 93 ? -11.781 -10.906 6.215 1 95.38 93 GLN A C 1
ATOM 710 O O . GLN A 1 93 ? -12.859 -10.852 5.613 1 95.38 93 GLN A O 1
ATOM 715 N N . ARG A 1 94 ? -11.664 -10.797 7.484 1 95.44 94 ARG A N 1
ATOM 716 C CA . ARG A 1 94 ? -12.852 -10.594 8.305 1 95.44 94 ARG A CA 1
ATOM 717 C C . ARG A 1 94 ? -13.578 -9.312 7.922 1 95.44 94 ARG A C 1
ATOM 719 O O . ARG A 1 94 ? -14.797 -9.297 7.773 1 95.44 94 ARG A O 1
ATOM 726 N N . LEU A 1 95 ? -12.859 -8.258 7.738 1 96 95 LEU A N 1
ATOM 727 C CA . LEU A 1 95 ? -13.445 -6.961 7.422 1 96 95 LEU A CA 1
ATOM 728 C C . LEU A 1 95 ? -14.109 -6.984 6.051 1 96 95 LEU A C 1
ATOM 730 O O . LEU A 1 95 ? -15.234 -6.504 5.895 1 96 95 LEU A O 1
ATOM 734 N N . LEU A 1 96 ? -13.453 -7.57 5.047 1 94.62 96 LEU A N 1
ATOM 735 C CA . LEU A 1 96 ? -13.961 -7.555 3.682 1 94.62 96 LEU A CA 1
ATOM 736 C C . LEU A 1 96 ? -15.133 -8.523 3.529 1 94.62 96 LEU A C 1
ATOM 738 O O . LEU A 1 96 ? -16.078 -8.242 2.789 1 94.62 96 LEU A O 1
ATOM 742 N N . THR A 1 97 ? -15.016 -9.648 4.207 1 91.38 97 THR A N 1
ATOM 743 C CA . THR A 1 97 ? -16.109 -10.609 4.172 1 91.38 97 THR A CA 1
ATOM 744 C C . THR A 1 97 ? -17.375 -10.016 4.797 1 91.38 97 THR A C 1
ATOM 746 O O . THR A 1 97 ? -18.484 -10.211 4.289 1 91.38 97 THR A O 1
ATOM 749 N N . ALA A 1 98 ? -17.219 -9.266 5.855 1 90.12 98 ALA A N 1
ATOM 750 C CA . ALA A 1 98 ? -18.344 -8.648 6.551 1 90.12 98 ALA A CA 1
ATOM 751 C C . ALA A 1 98 ? -19.047 -7.617 5.668 1 90.12 98 ALA A C 1
ATOM 753 O O . ALA A 1 98 ? -20.281 -7.48 5.715 1 90.12 98 ALA A O 1
ATOM 754 N N . VAL A 1 99 ? -18.297 -6.938 4.848 1 87.44 99 VAL A N 1
ATOM 755 C CA . VAL A 1 99 ? -18.875 -5.906 3.992 1 87.44 99 VAL A CA 1
ATOM 756 C C . VAL A 1 99 ? -19.328 -6.527 2.672 1 87.44 99 VAL A C 1
ATOM 758 O O . VAL A 1 99 ? -20.219 -5.992 2.006 1 87.44 99 VAL A O 1
ATOM 761 N N . GLY A 1 100 ? -18.719 -7.625 2.277 1 79.81 100 GLY A N 1
ATOM 762 C CA . GLY A 1 100 ? -19.109 -8.391 1.106 1 79.81 100 GLY A CA 1
ATOM 763 C C . GLY A 1 100 ? -18.656 -7.77 -0.199 1 79.81 100 GLY A C 1
ATOM 764 O O . GLY A 1 100 ? -19.219 -8.039 -1.257 1 79.81 100 GLY A O 1
ATOM 765 N N . ALA A 1 101 ? -17.75 -6.832 -0.128 1 80.12 101 ALA A N 1
ATOM 766 C CA . ALA A 1 101 ? -17.266 -6.156 -1.328 1 80.12 101 ALA A CA 1
ATOM 767 C C . ALA A 1 101 ? -15.766 -5.887 -1.236 1 80.12 101 ALA A C 1
ATOM 769 O O . ALA A 1 101 ? -15.219 -5.77 -0.139 1 80.12 101 ALA A O 1
ATOM 770 N N . GLY A 1 102 ? -15.133 -6.008 -2.33 1 91.06 102 GLY A N 1
ATOM 771 C CA . GLY A 1 102 ? -13.734 -5.617 -2.432 1 91.06 102 GLY A CA 1
ATOM 772 C C . GLY A 1 102 ? -13.523 -4.375 -3.275 1 91.06 102 GLY A C 1
ATOM 773 O O . GLY A 1 102 ? -14.102 -3.324 -2.998 1 91.06 102 GLY A O 1
ATOM 774 N N . GLY A 1 103 ? -12.789 -4.527 -4.379 1 90.56 103 GLY A N 1
ATOM 775 C CA . GLY A 1 103 ? -12.594 -3.387 -5.262 1 90.56 103 GLY A CA 1
ATOM 776 C C . GLY A 1 103 ? -12.102 -2.148 -4.535 1 90.56 103 GLY A C 1
ATOM 777 O O . GLY A 1 103 ? -11.094 -2.191 -3.834 1 90.56 103 GLY A O 1
ATOM 778 N N . ASN A 1 104 ? -12.883 -1.137 -4.574 1 85.19 104 ASN A N 1
ATOM 779 C CA . ASN A 1 104 ? -12.484 0.168 -4.059 1 85.19 104 ASN A CA 1
ATOM 780 C C . ASN A 1 104 ? -12.414 0.168 -2.533 1 85.19 104 ASN A C 1
ATOM 782 O O . ASN A 1 104 ? -11.812 1.062 -1.936 1 85.19 104 ASN A O 1
ATOM 786 N N . LEU A 1 105 ? -12.953 -0.813 -1.86 1 91.44 105 LEU A N 1
ATOM 787 C CA . LEU A 1 105 ? -13.008 -0.857 -0.404 1 91.44 105 LEU A CA 1
ATOM 788 C C . LEU A 1 105 ? -11.758 -1.521 0.168 1 91.44 105 LEU A C 1
ATOM 790 O O . LEU A 1 105 ? -11.508 -1.438 1.371 1 91.44 105 LEU A O 1
ATOM 794 N N . VAL A 1 106 ? -10.992 -2.148 -0.623 1 95.5 106 VAL A N 1
ATOM 795 C CA . VAL A 1 106 ? -9.852 -2.93 -0.168 1 95.5 106 VAL A CA 1
ATOM 796 C C . VAL A 1 106 ? -8.852 -2.021 0.546 1 95.5 106 VAL A C 1
ATOM 798 O O . VAL A 1 106 ? -8.352 -2.363 1.618 1 95.5 106 VAL A O 1
ATOM 801 N N . SER A 1 107 ? -8.586 -0.844 -0.024 1 95.5 107 SER A N 1
ATOM 802 C CA . SER A 1 107 ? -7.637 0.076 0.588 1 95.5 107 SER A CA 1
ATOM 803 C C . SER A 1 107 ? -8.133 0.559 1.948 1 95.5 107 SER A C 1
ATOM 805 O O . SER A 1 107 ? -7.359 0.623 2.906 1 95.5 107 SER A O 1
ATOM 807 N N . ASP A 1 108 ? -9.383 0.809 2.012 1 95.94 108 ASP A N 1
ATOM 808 C CA . ASP A 1 108 ? -9.969 1.222 3.283 1 95.94 108 ASP A CA 1
ATOM 809 C C . ASP A 1 108 ? -9.922 0.086 4.305 1 95.94 108 ASP A C 1
ATOM 811 O O . ASP A 1 108 ? -9.617 0.309 5.477 1 95.94 108 ASP A O 1
ATOM 815 N N . ALA A 1 109 ? -10.25 -1.085 3.83 1 97.06 109 ALA A N 1
ATOM 816 C CA . ALA A 1 109 ? -10.211 -2.256 4.703 1 97.06 109 ALA A CA 1
ATOM 817 C C . ALA A 1 109 ? -8.805 -2.502 5.23 1 97.06 109 ALA A C 1
ATOM 819 O O . ALA A 1 109 ? -8.625 -2.883 6.391 1 97.06 109 ALA A O 1
ATOM 820 N N . HIS A 1 110 ? -7.836 -2.334 4.375 1 97.5 110 HIS A N 1
ATOM 821 C CA . HIS A 1 110 ? -6.445 -2.48 4.781 1 97.5 110 HIS A CA 1
ATOM 822 C C . HIS A 1 110 ? -6.098 -1.523 5.918 1 97.5 110 HIS A C 1
ATOM 824 O O . HIS A 1 110 ? -5.512 -1.931 6.922 1 97.5 110 HIS A O 1
ATOM 830 N N . LEU A 1 111 ? -6.484 -0.275 5.746 1 97.75 111 LEU A N 1
ATOM 831 C CA . LEU A 1 111 ? -6.207 0.736 6.762 1 97.75 111 LEU A CA 1
ATOM 832 C C . LEU A 1 111 ? -6.969 0.436 8.047 1 97.75 111 LEU A C 1
ATOM 834 O O . LEU A 1 111 ? -6.41 0.548 9.141 1 97.75 111 LEU A O 1
ATOM 838 N N . ALA A 1 112 ? -8.195 0.06 7.922 1 97.75 112 ALA A N 1
ATOM 839 C CA . ALA A 1 112 ? -9 -0.316 9.086 1 97.75 112 ALA A CA 1
ATOM 840 C C . ALA A 1 112 ? -8.383 -1.503 9.812 1 97.75 112 ALA A C 1
ATOM 842 O O . ALA A 1 112 ? -8.344 -1.528 11.047 1 97.75 112 ALA A O 1
ATOM 843 N N . ALA A 1 113 ? -7.891 -2.469 9.078 1 98 113 ALA A N 1
ATOM 844 C CA . ALA A 1 113 ? -7.254 -3.645 9.664 1 98 113 ALA A CA 1
ATOM 845 C C . ALA A 1 113 ? -6.027 -3.256 10.477 1 98 113 ALA A C 1
ATOM 847 O O . ALA A 1 113 ? -5.844 -3.732 11.602 1 98 113 ALA A O 1
ATOM 848 N N . ILE A 1 114 ? -5.223 -2.371 9.883 1 98.06 114 ILE A N 1
ATOM 849 C CA . ILE A 1 114 ? -4.039 -1.898 10.594 1 98.06 114 ILE A CA 1
ATOM 850 C C . ILE A 1 114 ? -4.457 -1.199 11.883 1 98.06 114 ILE A C 1
ATOM 852 O O . ILE A 1 114 ? -3.869 -1.432 12.938 1 98.06 114 ILE A O 1
ATOM 856 N N . ALA A 1 115 ? -5.461 -0.327 11.789 1 97.94 115 ALA A N 1
ATOM 857 C CA . ALA A 1 115 ? -5.945 0.382 12.969 1 97.94 115 ALA A CA 1
ATOM 858 C C . ALA A 1 115 ? -6.406 -0.596 14.039 1 97.94 115 ALA A C 1
ATOM 860 O O . ALA A 1 115 ? -6.027 -0.47 15.211 1 97.94 115 ALA A O 1
ATOM 861 N N . LEU A 1 116 ? -7.137 -1.626 13.672 1 97.25 116 LEU A N 1
ATOM 862 C CA . LEU A 1 116 ? -7.641 -2.613 14.617 1 97.25 116 LEU A CA 1
ATOM 863 C C . LEU A 1 116 ? -6.496 -3.389 15.258 1 97.25 116 LEU A C 1
ATOM 865 O O . LEU A 1 116 ? -6.492 -3.613 16.469 1 97.25 116 LEU A O 1
ATOM 869 N N . GLU A 1 117 ? -5.559 -3.766 14.508 1 97.38 117 GLU A N 1
ATOM 870 C CA . GLU A 1 117 ? -4.41 -4.531 14.992 1 97.38 117 GLU A CA 1
ATOM 871 C C . GLU A 1 117 ? -3.619 -3.744 16.031 1 97.38 117 GLU A C 1
ATOM 873 O O . GLU A 1 117 ? -2.994 -4.332 16.922 1 97.38 117 GLU A O 1
ATOM 878 N N . HIS A 1 118 ? -3.678 -2.445 15.906 1 96.94 118 HIS A N 1
ATOM 879 C CA . HIS A 1 118 ? -2.904 -1.595 16.812 1 96.94 118 HIS A CA 1
ATOM 880 C C . HIS A 1 118 ? -3.807 -0.913 17.828 1 96.94 118 HIS A C 1
ATOM 882 O O . HIS A 1 118 ? -3.381 0.024 18.516 1 96.94 118 HIS A O 1
ATOM 888 N N . ARG A 1 119 ? -5.031 -1.299 17.922 1 95.81 119 ARG A N 1
ATOM 889 C CA . ARG A 1 119 ? -6.008 -0.733 18.844 1 95.81 119 ARG A CA 1
ATOM 890 C C . ARG A 1 119 ? -6.105 0.78 18.672 1 95.81 119 ARG A C 1
ATOM 892 O O . ARG A 1 119 ? -6.109 1.52 19.656 1 95.81 119 ARG A O 1
ATOM 899 N N . ALA A 1 120 ? -6.121 1.169 17.422 1 97.19 120 ALA A N 1
ATOM 900 C CA . ALA A 1 120 ? -6.16 2.584 17.062 1 97.19 120 ALA A CA 1
ATOM 901 C C . ALA A 1 120 ? -7.457 2.932 16.328 1 97.19 120 ALA A C 1
ATOM 903 O O . ALA A 1 120 ? -8.211 2.041 15.938 1 97.19 120 ALA A O 1
ATOM 904 N N . GLY A 1 121 ? -7.762 4.203 16.203 1 96.88 121 GLY A N 1
ATOM 905 C CA . GLY A 1 121 ? -8.82 4.703 15.336 1 96.88 121 GLY A CA 1
ATOM 906 C C . GLY A 1 121 ? -8.305 5.211 14.008 1 96.88 121 GLY A C 1
ATOM 907 O O . GLY A 1 121 ? -7.09 5.297 13.789 1 96.88 121 GLY A O 1
ATOM 908 N N . VAL A 1 122 ? -9.297 5.492 13.156 1 98.12 122 VAL A N 1
ATOM 909 C CA . VAL A 1 122 ? -8.945 6.016 11.836 1 98.12 122 VAL A CA 1
ATOM 910 C C . VAL A 1 122 ? -9.422 7.461 11.711 1 98.12 122 VAL A C 1
ATOM 912 O O . VAL A 1 122 ? -10.523 7.805 12.156 1 98.12 122 VAL A O 1
ATOM 915 N N . VAL A 1 123 ? -8.562 8.297 11.188 1 98.25 123 VAL A N 1
ATOM 916 C CA . VAL A 1 123 ? -8.961 9.656 10.836 1 98.25 123 VAL A CA 1
ATOM 917 C C . VAL A 1 123 ? -9.086 9.781 9.32 1 98.25 123 VAL A C 1
ATOM 919 O O . VAL A 1 123 ? -8.109 9.609 8.594 1 98.25 123 VAL A O 1
ATOM 922 N N . SER A 1 124 ? -10.273 10.008 8.852 1 98.19 124 SER A N 1
ATOM 923 C CA . SER A 1 124 ? -10.594 10.047 7.426 1 98.19 124 SER A CA 1
ATOM 924 C C . SER A 1 124 ? -11.852 10.852 7.16 1 98.19 124 SER A C 1
ATOM 926 O O . SER A 1 124 ? -12.68 11.039 8.055 1 98.19 124 SER A O 1
ATOM 928 N N . TYR A 1 125 ? -12.023 11.367 5.969 1 96.81 125 TYR A N 1
ATOM 929 C CA . TYR A 1 125 ? -13.258 12.023 5.57 1 96.81 125 TYR A CA 1
ATOM 930 C C . TYR A 1 125 ? -14.219 11.031 4.926 1 96.81 125 TYR A C 1
ATOM 932 O O . TYR A 1 125 ? -15.359 11.383 4.609 1 96.81 125 TYR A O 1
ATOM 940 N N . ASP A 1 126 ? -13.734 9.812 4.707 1 93.44 126 ASP A N 1
ATOM 941 C CA . ASP A 1 126 ? -14.57 8.766 4.125 1 93.44 126 ASP A CA 1
ATOM 942 C C . ASP A 1 126 ? -15.414 8.078 5.199 1 93.44 126 ASP A C 1
ATOM 944 O O . ASP A 1 126 ? -14.875 7.355 6.047 1 93.44 126 ASP A O 1
ATOM 948 N N . ALA A 1 127 ? -16.688 8.094 5.129 1 90.19 127 ALA A N 1
ATOM 949 C CA . ALA A 1 127 ? -17.609 7.551 6.125 1 90.19 127 ALA A CA 1
ATOM 950 C C . ALA A 1 127 ? -17.703 6.035 6.012 1 90.19 127 ALA A C 1
ATOM 952 O O . ALA A 1 127 ? -18.234 5.371 6.902 1 90.19 127 ALA A O 1
ATOM 953 N N . ASP A 1 128 ? -17.078 5.477 4.984 1 87.38 128 ASP A N 1
ATOM 954 C CA . ASP A 1 128 ? -17.125 4.035 4.762 1 87.38 128 ASP A CA 1
ATOM 955 C C . ASP A 1 128 ? -16.391 3.283 5.867 1 87.38 128 ASP A C 1
ATOM 957 O O . ASP A 1 128 ? -16.625 2.09 6.074 1 87.38 128 ASP A O 1
ATOM 961 N N . PHE A 1 129 ? -15.578 3.971 6.637 1 93.19 129 PHE A N 1
ATOM 962 C CA . PHE A 1 129 ? -14.828 3.316 7.699 1 93.19 129 PHE A CA 1
ATOM 963 C C . PHE A 1 129 ? -15.758 2.848 8.812 1 93.19 129 PHE A C 1
ATOM 965 O O . PHE A 1 129 ? -15.43 1.917 9.555 1 93.19 129 PHE A O 1
ATOM 972 N N . ALA A 1 130 ? -16.906 3.475 8.867 1 87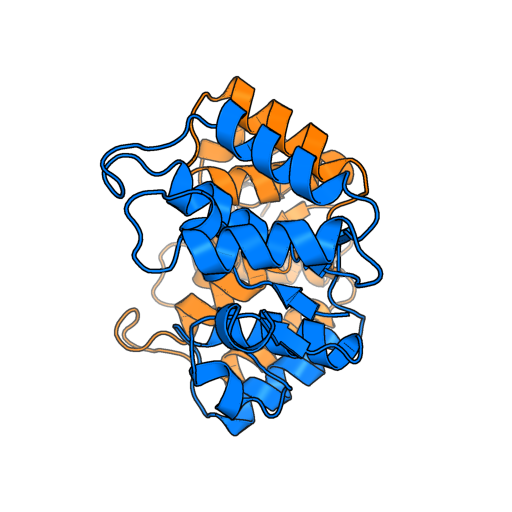.69 130 ALA A N 1
ATOM 973 C CA . ALA A 1 130 ? -17.891 3.08 9.875 1 87.69 130 ALA A CA 1
ATOM 974 C C . ALA A 1 130 ? -18.344 1.64 9.664 1 87.69 130 ALA A C 1
ATOM 976 O O . ALA A 1 130 ? -18.656 0.93 10.625 1 87.69 130 ALA A O 1
ATOM 977 N N . ARG A 1 131 ? -18.234 1.152 8.523 1 90.44 131 ARG A N 1
ATOM 978 C CA . ARG A 1 131 ? -18.719 -0.179 8.18 1 90.44 131 ARG A CA 1
ATOM 979 C C . ARG A 1 131 ? -17.766 -1.259 8.672 1 90.44 131 ARG A C 1
ATOM 981 O O . ARG A 1 131 ? -18.141 -2.43 8.766 1 90.44 131 ARG A O 1
ATOM 988 N N . PHE A 1 132 ? -16.578 -0.906 9 1 92.94 132 PHE A N 1
ATOM 989 C CA . PHE A 1 132 ? -15.562 -1.884 9.375 1 92.94 132 PHE A CA 1
ATOM 990 C C . PHE A 1 132 ? -15.508 -2.066 10.883 1 92.94 132 PHE A C 1
ATOM 992 O O . PHE A 1 132 ? -14.68 -2.828 11.391 1 92.94 132 PHE A O 1
ATOM 999 N N . GLY A 1 133 ? -16.297 -1.354 11.641 1 90.38 133 GLY A N 1
ATOM 1000 C CA . GLY A 1 133 ? -16.312 -1.51 13.086 1 90.38 133 GLY A CA 1
ATOM 1001 C C . GLY A 1 133 ? -15.109 -0.887 13.766 1 90.38 133 GLY A C 1
ATOM 1002 O O . GLY A 1 133 ? -14.727 -1.299 14.859 1 90.38 133 GLY A O 1
ATOM 1003 N N . VAL A 1 134 ? -14.43 -0.041 13.102 1 94.38 134 VAL A N 1
ATOM 1004 C CA . VAL A 1 134 ? -13.297 0.676 13.672 1 94.38 134 VAL A CA 1
ATOM 1005 C C . VAL A 1 134 ? -13.742 2.062 14.133 1 94.38 134 VAL A C 1
ATOM 1007 O O . VAL A 1 134 ? -14.672 2.643 13.57 1 94.38 134 VAL A O 1
ATOM 1010 N N . SER A 1 135 ? -13.141 2.531 15.188 1 95.44 135 SER A N 1
ATOM 1011 C CA . SER A 1 135 ? -13.359 3.932 15.539 1 95.44 135 SER A CA 1
ATOM 1012 C C . SER A 1 135 ? -12.859 4.863 14.438 1 95.44 135 SER A C 1
ATOM 1014 O O . SER A 1 135 ? -11.781 4.637 13.875 1 95.44 135 SER A O 1
ATOM 1016 N N . TRP A 1 136 ? -13.672 5.738 14.07 1 95.56 136 TRP A N 1
ATOM 1017 C CA . TRP A 1 136 ? -13.32 6.652 12.992 1 95.56 136 TRP A CA 1
ATOM 1018 C C . TRP A 1 136 ? -13.805 8.07 13.297 1 95.56 136 TRP A C 1
ATOM 1020 O O . TRP A 1 136 ? -14.844 8.25 13.93 1 95.56 136 TRP A O 1
ATOM 1030 N N . ALA A 1 137 ? -13.039 9.07 12.883 1 96.75 137 ALA A N 1
ATOM 1031 C CA . ALA A 1 137 ? -13.383 10.477 13.062 1 96.75 137 ALA A CA 1
ATOM 1032 C C . ALA A 1 137 ? -12.852 11.32 11.906 1 96.75 137 ALA A C 1
ATOM 1034 O O . ALA A 1 137 ? -11.914 10.922 11.211 1 96.75 137 ALA A O 1
ATOM 1035 N N . ARG A 1 138 ? -13.539 12.453 11.719 1 97.25 138 ARG A N 1
ATOM 1036 C CA . ARG A 1 138 ? -13.023 13.469 10.805 1 97.25 138 ARG A CA 1
ATOM 1037 C C . ARG A 1 138 ? -12.141 14.469 11.539 1 97.25 138 ARG A C 1
ATOM 1039 O O . ARG A 1 138 ? -12.328 14.711 12.734 1 97.25 138 ARG A O 1
ATOM 1046 N N . PRO A 1 139 ? -11.164 14.953 10.766 1 96.81 139 PRO A N 1
ATOM 1047 C CA . PRO A 1 139 ? -10.312 15.938 11.438 1 96.81 139 PRO A CA 1
ATOM 1048 C C . PRO A 1 139 ? -11.117 17.016 12.148 1 96.81 139 PRO A C 1
ATOM 1050 O O . PRO A 1 139 ? -10.789 17.391 13.281 1 96.81 139 PRO A O 1
ATOM 1053 N N . ASP A 1 140 ? -12.227 17.453 11.555 1 94.5 140 ASP A N 1
ATOM 1054 C CA . ASP A 1 140 ? -13.062 18.516 12.109 1 94.5 140 ASP A CA 1
ATOM 1055 C C . ASP A 1 140 ? -13.633 18.109 13.469 1 94.5 140 ASP A C 1
ATOM 1057 O O . ASP A 1 140 ? -13.805 18.953 14.352 1 94.5 140 ASP A O 1
ATOM 1061 N N . ASP A 1 141 ? -13.875 16.828 13.648 1 92.94 141 ASP A N 1
ATOM 1062 C CA . ASP A 1 141 ? -14.469 16.297 14.867 1 92.94 141 ASP A CA 1
ATOM 1063 C C . ASP A 1 141 ? -13.438 16.25 16 1 92.94 141 ASP A C 1
ATOM 1065 O O . ASP A 1 141 ? -13.805 16.109 17.172 1 92.94 141 ASP A O 1
ATOM 1069 N N . LEU A 1 142 ? -12.203 16.391 15.711 1 92.75 142 LEU A N 1
ATOM 1070 C CA . LEU A 1 142 ? -11.141 16.156 16.688 1 92.75 142 LEU A CA 1
ATOM 1071 C C . LEU A 1 142 ? -10.469 17.469 17.078 1 92.75 142 LEU A C 1
ATOM 1073 O O . LEU A 1 142 ? -9.531 17.484 17.875 1 92.75 142 LEU A O 1
ATOM 1077 N N . LEU A 1 143 ? -10.883 18.547 16.406 1 89.56 143 LEU A N 1
ATOM 1078 C CA . LEU A 1 143 ? -10.336 19.859 16.703 1 89.56 143 LEU A CA 1
ATOM 1079 C C . LEU A 1 143 ? -11.148 20.562 17.797 1 89.56 143 LEU A C 1
ATOM 1081 O O . LEU A 1 143 ? -12.344 20.297 17.953 1 89.56 143 LEU A O 1
ATOM 1085 N N . MET B 1 1 ? 16.141 -13.82 -2.867 1 95.31 1 MET B N 1
ATOM 1086 C CA . MET B 1 1 ? 14.719 -13.484 -2.766 1 95.31 1 MET B CA 1
ATOM 1087 C C . MET B 1 1 ? 14.289 -12.602 -3.932 1 95.31 1 MET B C 1
ATOM 1089 O O . MET B 1 1 ? 15.078 -11.812 -4.445 1 95.31 1 MET B O 1
ATOM 1093 N N . LYS B 1 2 ? 13.039 -12.773 -4.406 1 97.5 2 LYS B N 1
ATOM 1094 C CA . LYS B 1 2 ? 12.445 -11.922 -5.438 1 97.5 2 LYS B CA 1
ATOM 1095 C C . LYS B 1 2 ? 11.102 -11.359 -4.98 1 97.5 2 LYS B C 1
ATOM 1097 O O . LYS B 1 2 ? 10.227 -12.102 -4.547 1 97.5 2 LYS B O 1
ATOM 1102 N N . VAL B 1 3 ? 11.039 -10.078 -5.086 1 98.38 3 VAL B N 1
ATOM 1103 C CA . VAL B 1 3 ? 9.789 -9.422 -4.715 1 98.38 3 VAL B CA 1
ATOM 1104 C C . VAL B 1 3 ? 8.852 -9.383 -5.918 1 98.38 3 VAL B C 1
ATOM 1106 O O . VAL B 1 3 ? 9.242 -8.953 -7.008 1 98.38 3 VAL B O 1
ATOM 1109 N N . VAL B 1 4 ? 7.641 -9.789 -5.727 1 98.56 4 VAL B N 1
ATOM 1110 C CA . VAL B 1 4 ? 6.73 -9.977 -6.852 1 98.56 4 VAL B CA 1
ATOM 1111 C C . VAL B 1 4 ? 5.824 -8.75 -6.988 1 98.56 4 VAL B C 1
ATOM 1113 O O . VAL B 1 4 ? 5.336 -8.219 -5.988 1 98.56 4 VAL B O 1
ATOM 1116 N N . ASP B 1 5 ? 5.613 -8.32 -8.18 1 98.12 5 ASP B N 1
ATOM 1117 C CA . ASP B 1 5 ? 4.742 -7.199 -8.516 1 98.12 5 ASP B CA 1
ATOM 1118 C C . ASP B 1 5 ? 3.283 -7.645 -8.609 1 98.12 5 ASP B C 1
ATOM 1120 O O . ASP B 1 5 ? 3 -8.82 -8.836 1 98.12 5 ASP B O 1
ATOM 1124 N N . ALA B 1 6 ? 2.387 -6.691 -8.539 1 97.62 6 ALA B N 1
ATOM 1125 C CA . ALA B 1 6 ? 0.955 -6.98 -8.555 1 97.62 6 ALA B CA 1
ATOM 1126 C C . ALA B 1 6 ? 0.522 -7.555 -9.898 1 97.62 6 ALA B C 1
ATOM 1128 O O . ALA B 1 6 ? -0.362 -8.414 -9.961 1 97.62 6 ALA B O 1
ATOM 1129 N N . ASN B 1 7 ? 1.153 -7.086 -10.977 1 96.56 7 ASN B N 1
ATOM 1130 C CA . ASN B 1 7 ? 0.741 -7.562 -12.289 1 96.56 7 ASN B CA 1
ATOM 1131 C C . ASN B 1 7 ? 1.008 -9.055 -12.453 1 96.56 7 ASN B C 1
ATOM 1133 O O . ASN B 1 7 ? 0.228 -9.766 -13.094 1 96.56 7 ASN B O 1
ATOM 1137 N N . VAL B 1 8 ? 2.092 -9.562 -11.891 1 97.94 8 VAL B N 1
ATOM 1138 C CA . VAL B 1 8 ? 2.396 -10.984 -11.953 1 97.94 8 VAL B CA 1
ATOM 1139 C C . VAL B 1 8 ? 1.324 -11.781 -11.211 1 97.94 8 VAL B C 1
ATOM 1141 O O . VAL B 1 8 ? 0.862 -12.812 -11.695 1 97.94 8 VAL B O 1
ATOM 1144 N N . LEU B 1 9 ? 0.88 -11.297 -10.062 1 97.81 9 LEU B N 1
ATOM 1145 C CA . LEU B 1 9 ? -0.172 -11.945 -9.281 1 97.81 9 LEU B CA 1
ATOM 1146 C C . LEU B 1 9 ? -1.485 -11.969 -10.055 1 97.81 9 LEU B C 1
ATOM 1148 O O . LEU B 1 9 ? -2.176 -12.984 -10.086 1 97.81 9 LEU B O 1
ATOM 1152 N N . LEU B 1 10 ? -1.788 -10.805 -10.703 1 95.88 10 LEU B N 1
ATOM 1153 C CA . LEU B 1 10 ? -3.014 -10.672 -11.484 1 95.88 10 LEU B CA 1
ATOM 1154 C C . LEU B 1 10 ? -3.029 -11.664 -12.641 1 95.88 10 LEU B C 1
ATOM 1156 O O . LEU B 1 10 ? -4.016 -12.375 -12.844 1 95.88 10 LEU B O 1
ATOM 1160 N N . TYR B 1 11 ? -1.927 -11.773 -13.32 1 95.88 11 TYR B N 1
ATOM 1161 C CA . TYR B 1 11 ? -1.849 -12.648 -14.477 1 95.88 11 TYR B CA 1
ATOM 1162 C C . TYR B 1 11 ? -1.846 -14.117 -14.055 1 95.88 11 TYR B C 1
ATOM 1164 O O . TYR B 1 11 ? -2.34 -14.984 -14.773 1 95.88 11 TYR B O 1
ATOM 1172 N N . ALA B 1 12 ? -1.328 -14.375 -12.906 1 96.75 12 ALA B N 1
ATOM 1173 C CA . ALA B 1 12 ? -1.253 -15.75 -12.422 1 96.75 12 ALA B CA 1
ATOM 1174 C C . ALA B 1 12 ? -2.646 -16.328 -12.195 1 96.75 12 ALA B C 1
ATOM 1176 O O . ALA B 1 12 ? -2.842 -17.547 -12.273 1 96.75 12 ALA B O 1
ATOM 1177 N N . VAL B 1 13 ? -3.662 -15.422 -11.922 1 94.94 13 VAL B N 1
ATOM 1178 C CA . VAL B 1 13 ? -4.984 -15.938 -11.578 1 94.94 13 VAL B CA 1
ATOM 1179 C C . VAL B 1 13 ? -5.945 -15.711 -12.742 1 94.94 13 VAL B C 1
ATOM 1181 O O . VAL B 1 13 ? -7.039 -16.281 -12.773 1 94.94 13 VAL B O 1
ATOM 1184 N N . ASN B 1 14 ? -5.582 -14.797 -13.641 1 91.88 14 ASN B N 1
ATOM 1185 C CA . ASN B 1 14 ? -6.426 -14.5 -14.789 1 91.88 14 ASN B CA 1
ATOM 1186 C C . ASN B 1 14 ? -6.113 -15.43 -15.961 1 91.88 14 ASN B C 1
ATOM 1188 O O . ASN B 1 14 ? -5.227 -15.141 -16.766 1 91.88 14 ASN B O 1
ATOM 1192 N N . SER B 1 15 ? -6.871 -16.391 -16.203 1 89.81 15 SER B N 1
ATOM 1193 C CA . SER B 1 15 ? -6.613 -17.422 -17.203 1 89.81 15 SER B CA 1
ATOM 1194 C C . SER B 1 15 ? -6.699 -16.875 -18.609 1 89.81 15 SER B C 1
ATOM 1196 O O . SER B 1 15 ? -6.176 -17.469 -19.562 1 89.81 15 SER B O 1
ATOM 1198 N N . ASP B 1 16 ? -7.324 -15.727 -18.781 1 88.12 16 ASP B N 1
ATOM 1199 C CA . ASP B 1 16 ? -7.488 -15.125 -20.109 1 88.12 16 ASP B CA 1
ATOM 1200 C C . ASP B 1 16 ? -6.273 -14.273 -20.469 1 88.12 16 ASP B C 1
ATOM 1202 O O . ASP B 1 16 ? -6.129 -13.852 -21.625 1 88.12 16 ASP B O 1
ATOM 1206 N N . ALA B 1 17 ? -5.441 -14.078 -19.484 1 89.44 17 ALA B N 1
ATOM 1207 C CA . ALA B 1 17 ? -4.285 -13.227 -19.719 1 89.44 17 ALA B CA 1
ATOM 1208 C C . ALA B 1 17 ? -3.207 -13.969 -20.5 1 89.44 17 ALA B C 1
ATOM 1210 O O . ALA B 1 17 ? -2.963 -15.156 -20.266 1 89.44 17 ALA B O 1
ATOM 1211 N N . SER B 1 18 ? -2.543 -13.305 -21.438 1 90.75 18 SER B N 1
ATOM 1212 C CA . SER B 1 18 ? -1.491 -13.891 -22.25 1 90.75 18 SER B CA 1
ATOM 1213 C C . SER B 1 18 ? -0.326 -14.375 -21.406 1 90.75 18 SER B C 1
ATOM 1215 O O . SER B 1 18 ? 0.346 -15.352 -21.75 1 90.75 18 SER B O 1
ATOM 1217 N N . HIS B 1 19 ? -0.156 -13.82 -20.266 1 93.69 19 HIS B N 1
ATOM 1218 C CA . HIS B 1 19 ? 0.983 -14.133 -19.406 1 93.69 19 HIS B CA 1
ATOM 1219 C C . HIS B 1 19 ? 0.577 -15.047 -18.25 1 93.69 19 HIS B C 1
ATOM 1221 O O . HIS B 1 19 ? 1.318 -15.195 -17.281 1 93.69 19 HIS B O 1
ATOM 1227 N N . HIS B 1 20 ? -0.594 -15.617 -18.375 1 95.5 20 HIS B N 1
ATOM 1228 C CA . HIS B 1 20 ? -1.133 -16.422 -17.297 1 95.5 20 HIS B CA 1
ATOM 1229 C C . HIS B 1 20 ? -0.234 -17.625 -17 1 95.5 20 HIS B C 1
ATOM 1231 O O . HIS B 1 20 ? 0.24 -17.781 -15.875 1 95.5 20 HIS B O 1
ATOM 1237 N N . ASP B 1 21 ? 0.107 -18.344 -18 1 96.62 21 ASP B N 1
ATOM 1238 C CA . ASP B 1 21 ? 0.841 -19.594 -17.812 1 96.62 21 ASP B CA 1
ATOM 1239 C C . ASP B 1 21 ? 2.227 -19.344 -17.219 1 96.62 21 ASP B C 1
ATOM 1241 O O . ASP B 1 21 ? 2.635 -20.016 -16.281 1 96.62 21 ASP B O 1
ATOM 1245 N N . ALA B 1 22 ? 2.871 -18.406 -17.703 1 97.06 22 ALA B N 1
ATOM 1246 C CA . ALA B 1 22 ? 4.219 -18.109 -17.234 1 97.06 22 ALA B CA 1
ATOM 1247 C C . ALA B 1 22 ? 4.195 -17.578 -15.805 1 97.06 22 ALA B C 1
ATOM 1249 O O . ALA B 1 22 ? 5.035 -17.953 -14.984 1 97.06 22 ALA B O 1
ATOM 1250 N N . SER B 1 23 ? 3.277 -16.703 -15.477 1 98 23 SER B N 1
ATOM 1251 C CA . SER B 1 23 ? 3.168 -16.141 -14.141 1 98 23 SER B CA 1
ATOM 1252 C C . SER B 1 23 ? 2.834 -17.203 -13.109 1 98 23 SER B C 1
ATOM 1254 O O . SER B 1 23 ? 3.479 -17.297 -12.062 1 98 23 SER B O 1
ATOM 1256 N N . ARG B 1 24 ? 1.858 -18 -13.508 1 97.44 24 ARG B N 1
ATOM 1257 C CA . ARG B 1 24 ? 1.457 -19.078 -12.602 1 97.44 24 ARG B CA 1
ATOM 1258 C C . ARG B 1 24 ? 2.588 -20.078 -12.406 1 97.44 24 ARG B C 1
ATOM 1260 O O . ARG B 1 24 ? 2.887 -20.469 -11.281 1 97.44 24 ARG B O 1
ATOM 1267 N N . ALA B 1 25 ? 3.195 -20.453 -13.445 1 97.06 25 ALA B N 1
ATOM 1268 C CA . ALA B 1 25 ? 4.273 -21.438 -13.391 1 97.06 25 ALA B CA 1
ATOM 1269 C C . ALA B 1 25 ? 5.438 -20.922 -12.539 1 97.06 25 ALA B C 1
ATOM 1271 O O . ALA B 1 25 ? 5.984 -21.672 -11.719 1 97.06 25 ALA B O 1
ATOM 1272 N N . TRP B 1 26 ? 5.793 -19.734 -12.727 1 97.56 26 TRP B N 1
ATOM 1273 C CA . TRP B 1 26 ? 6.906 -19.172 -11.977 1 97.56 26 TRP B CA 1
ATOM 1274 C C . TRP B 1 26 ? 6.578 -19.109 -10.484 1 97.56 26 TRP B C 1
ATOM 1276 O O . TRP B 1 26 ? 7.398 -19.484 -9.648 1 97.56 26 TRP B O 1
ATOM 1286 N N . LEU B 1 27 ? 5.418 -18.625 -10.141 1 97.56 27 LEU B N 1
ATOM 1287 C CA . LEU B 1 27 ? 5.016 -18.531 -8.742 1 97.56 27 LEU B CA 1
ATOM 1288 C C . LEU B 1 27 ? 5.004 -19.906 -8.086 1 97.56 27 LEU B C 1
ATOM 1290 O O . LEU B 1 27 ? 5.566 -20.078 -7 1 97.56 27 LEU B O 1
ATOM 1294 N N . ASP B 1 28 ? 4.395 -20.812 -8.781 1 96.31 28 ASP B N 1
ATOM 1295 C CA . ASP B 1 28 ? 4.297 -22.172 -8.234 1 96.31 28 ASP B CA 1
ATOM 1296 C C . ASP B 1 28 ? 5.684 -22.766 -7.992 1 96.31 28 ASP B C 1
ATOM 1298 O O . ASP B 1 28 ? 5.953 -23.312 -6.922 1 96.31 28 ASP B O 1
ATOM 1302 N N . LYS B 1 29 ? 6.516 -22.609 -8.93 1 96.44 29 LYS B N 1
ATOM 1303 C CA . LYS B 1 29 ? 7.871 -23.141 -8.836 1 96.44 29 LYS B CA 1
ATOM 1304 C C . LYS B 1 29 ? 8.648 -22.453 -7.715 1 96.44 29 LYS B C 1
ATOM 1306 O O . LYS B 1 29 ? 9.305 -23.125 -6.914 1 96.44 29 LYS B O 1
ATOM 1311 N N . SER B 1 30 ? 8.586 -21.188 -7.637 1 96.62 30 SER B N 1
ATOM 1312 C CA . SER B 1 30 ? 9.359 -20.406 -6.68 1 96.62 30 SER B CA 1
ATOM 1313 C C . SER B 1 30 ? 8.852 -20.625 -5.258 1 96.62 30 SER B C 1
ATOM 1315 O O . SER B 1 30 ? 9.641 -20.75 -4.32 1 96.62 30 SER B O 1
ATOM 1317 N N . LEU B 1 31 ? 7.555 -20.703 -5.133 1 96.69 31 LEU B N 1
ATOM 1318 C CA . LEU B 1 31 ? 6.941 -20.812 -3.812 1 96.69 31 LEU B CA 1
ATOM 1319 C C . LEU B 1 31 ? 7.152 -22.203 -3.23 1 96.69 31 LEU B C 1
ATOM 1321 O O . LEU B 1 31 ? 7.203 -22.375 -2.01 1 96.69 31 LEU B O 1
ATOM 1325 N N . ASN B 1 32 ? 7.289 -23.125 -4.09 1 94.19 32 ASN B N 1
ATOM 1326 C CA . ASN B 1 32 ? 7.406 -24.516 -3.631 1 94.19 32 ASN B CA 1
ATOM 1327 C C . ASN B 1 32 ? 8.844 -25.016 -3.74 1 94.19 32 ASN B C 1
ATOM 1329 O O . ASN B 1 32 ? 9.133 -26.156 -3.375 1 94.19 32 ASN B O 1
ATOM 1333 N N . GLY B 1 33 ? 9.695 -24.156 -4.234 1 90.94 33 GLY B N 1
ATOM 1334 C CA . GLY B 1 33 ? 11.086 -24.547 -4.402 1 90.94 33 GLY B CA 1
ATOM 1335 C C . GLY B 1 33 ? 12 -23.922 -3.365 1 90.94 33 GLY B C 1
ATOM 1336 O O . GLY B 1 33 ? 11.602 -23.719 -2.217 1 90.94 33 GLY B O 1
ATOM 1337 N N . ALA B 1 34 ? 13.227 -23.703 -3.816 1 88.75 34 ALA B N 1
ATOM 1338 C CA . ALA B 1 34 ? 14.258 -23.219 -2.904 1 88.75 34 ALA B CA 1
ATOM 1339 C C . ALA B 1 34 ? 14.297 -21.703 -2.875 1 88.75 34 ALA B C 1
ATOM 1341 O O . ALA B 1 34 ? 14.953 -21.109 -2.014 1 88.75 34 ALA B O 1
ATOM 1342 N N . ASP B 1 35 ? 13.508 -21.109 -3.676 1 91.12 35 ASP B N 1
ATOM 1343 C CA . ASP B 1 35 ? 13.516 -19.641 -3.785 1 91.12 35 ASP B CA 1
ATOM 1344 C C . ASP B 1 35 ? 12.555 -19.016 -2.783 1 91.12 35 ASP B C 1
ATOM 1346 O O . ASP B 1 35 ? 11.695 -19.703 -2.225 1 91.12 35 ASP B O 1
ATOM 1350 N N . THR B 1 36 ? 12.867 -17.828 -2.453 1 96.69 36 THR B N 1
ATOM 1351 C CA . THR B 1 36 ? 11.953 -17.047 -1.62 1 96.69 36 THR B CA 1
ATOM 1352 C C . THR B 1 36 ? 11.281 -15.953 -2.438 1 96.69 36 THR B C 1
ATOM 1354 O O . THR B 1 36 ? 11.945 -15.219 -3.178 1 96.69 36 THR B O 1
ATOM 1357 N N . VAL B 1 37 ? 9.961 -15.953 -2.357 1 98.25 37 VAL B N 1
ATOM 1358 C CA . VAL B 1 37 ? 9.172 -14.898 -2.998 1 98.25 37 VAL B CA 1
ATOM 1359 C C . VAL B 1 37 ? 8.703 -13.898 -1.949 1 98.25 37 VAL B C 1
ATOM 1361 O O . VAL B 1 37 ? 8.031 -14.266 -0.984 1 98.25 37 VAL B O 1
ATOM 1364 N N . GLY B 1 38 ? 9.117 -12.68 -2.137 1 98.44 38 GLY B N 1
ATOM 1365 C CA . GLY B 1 38 ? 8.68 -11.609 -1.256 1 98.44 38 GLY B CA 1
ATOM 1366 C C . GLY B 1 38 ? 7.379 -10.961 -1.706 1 98.44 38 GLY B C 1
ATOM 1367 O O . GLY B 1 38 ? 7.254 -10.547 -2.859 1 98.44 38 GLY B O 1
ATOM 1368 N N . PHE B 1 39 ? 6.43 -10.914 -0.772 1 98.56 39 PHE B N 1
ATOM 1369 C CA . PHE B 1 39 ? 5.145 -10.266 -0.999 1 98.56 39 PHE B CA 1
ATOM 1370 C C . PHE B 1 39 ? 5.051 -8.961 -0.213 1 98.56 39 PHE B C 1
ATOM 1372 O O . PHE B 1 39 ? 5.266 -8.945 1.001 1 98.56 39 PHE B O 1
ATOM 1379 N N . SER B 1 40 ? 4.793 -7.852 -0.898 1 98.06 40 SER B N 1
ATOM 1380 C CA . SER B 1 40 ? 4.535 -6.59 -0.21 1 98.06 40 SER B CA 1
ATOM 1381 C C . SER B 1 40 ? 3.039 -6.328 -0.081 1 98.06 40 SER B C 1
ATOM 1383 O O . SER B 1 40 ? 2.258 -6.723 -0.948 1 98.06 40 SER B O 1
ATOM 1385 N N . TRP B 1 41 ? 2.59 -5.656 0.913 1 97.69 41 TRP B N 1
ATOM 1386 C CA . TRP B 1 41 ? 1.168 -5.379 1.092 1 97.69 41 TRP B CA 1
ATOM 1387 C C . TRP B 1 41 ? 0.657 -4.438 0.006 1 97.69 41 TRP B C 1
ATOM 1389 O O . TRP B 1 41 ? -0.499 -4.535 -0.414 1 97.69 41 TRP B O 1
ATOM 1399 N N . LEU B 1 42 ? 1.529 -3.537 -0.446 1 96.88 42 LEU B N 1
ATOM 1400 C CA . LEU B 1 42 ? 1.086 -2.672 -1.533 1 96.88 42 LEU B CA 1
ATOM 1401 C C . LEU B 1 42 ? 0.719 -3.49 -2.766 1 96.88 42 LEU B C 1
ATOM 1403 O O . LEU B 1 42 ? -0.329 -3.266 -3.377 1 96.88 42 LEU B O 1
ATOM 1407 N N . ALA B 1 43 ? 1.538 -4.52 -3.109 1 97.5 43 ALA B N 1
ATOM 1408 C CA . ALA B 1 43 ? 1.258 -5.363 -4.266 1 97.5 43 ALA B CA 1
ATOM 1409 C C . ALA B 1 43 ? 0.037 -6.246 -4.02 1 97.5 43 ALA B C 1
ATOM 1411 O O . ALA B 1 43 ? -0.814 -6.398 -4.898 1 97.5 43 ALA B O 1
ATOM 1412 N N . MET B 1 44 ? -0.083 -6.77 -2.805 1 97.94 44 MET B N 1
ATOM 1413 C CA . MET B 1 44 ? -1.19 -7.664 -2.475 1 97.94 44 MET B CA 1
ATOM 1414 C C . MET B 1 44 ? -2.508 -6.895 -2.416 1 97.94 44 MET B C 1
ATOM 1416 O O . MET B 1 44 ? -3.539 -7.391 -2.871 1 97.94 44 MET B O 1
ATOM 1420 N N . THR B 1 45 ? -2.461 -5.691 -1.877 1 97.19 45 THR B N 1
ATOM 1421 C CA . THR B 1 45 ? -3.656 -4.855 -1.843 1 97.19 45 THR B CA 1
ATOM 1422 C C . THR B 1 45 ? -4.078 -4.457 -3.254 1 97.19 45 THR B C 1
ATOM 1424 O O . THR B 1 45 ? -5.266 -4.457 -3.576 1 97.19 45 THR B O 1
ATOM 1427 N N . ALA B 1 46 ? -3.102 -4.105 -4.098 1 96.62 46 ALA B N 1
ATOM 1428 C CA . ALA B 1 46 ? -3.391 -3.805 -5.496 1 96.62 46 ALA B CA 1
ATOM 1429 C C . ALA B 1 46 ? -4.027 -5 -6.195 1 96.62 46 ALA B C 1
ATOM 1431 O O . ALA B 1 46 ? -5.012 -4.852 -6.926 1 96.62 46 ALA B O 1
ATOM 1432 N N . PHE B 1 47 ? -3.531 -6.188 -5.965 1 96.44 47 PHE B N 1
ATOM 1433 C CA . PHE B 1 47 ? -4.086 -7.422 -6.508 1 96.44 47 PHE B CA 1
ATOM 1434 C C . PHE B 1 47 ? -5.531 -7.605 -6.066 1 96.44 47 PHE B C 1
ATOM 1436 O O . PHE B 1 47 ? -6.422 -7.789 -6.898 1 96.44 47 PHE B O 1
ATOM 1443 N N . LEU B 1 48 ? -5.781 -7.469 -4.742 1 96.94 48 LEU B N 1
ATOM 1444 C CA . LEU B 1 48 ? -7.117 -7.664 -4.188 1 96.94 48 LEU B CA 1
ATOM 1445 C C . LEU B 1 48 ? -8.102 -6.656 -4.773 1 96.94 48 LEU B C 1
ATOM 1447 O O . LEU B 1 48 ? -9.227 -7.016 -5.137 1 96.94 48 LEU B O 1
ATOM 1451 N N . ARG B 1 49 ? -7.652 -5.465 -4.863 1 95.19 49 ARG B N 1
ATOM 1452 C CA . ARG B 1 49 ? -8.508 -4.422 -5.414 1 95.19 49 ARG B CA 1
ATOM 1453 C C . ARG B 1 49 ? -8.898 -4.738 -6.852 1 95.19 49 ARG B C 1
ATOM 1455 O O . ARG B 1 49 ? -10.078 -4.645 -7.219 1 95.19 49 ARG B O 1
ATOM 1462 N N . LEU B 1 50 ? -7.934 -5.141 -7.637 1 94.19 50 LEU B N 1
ATOM 1463 C CA . LEU B 1 50 ? -8.141 -5.297 -9.07 1 94.19 50 LEU B CA 1
ATOM 1464 C C . LEU B 1 50 ? -8.93 -6.57 -9.375 1 94.19 50 LEU B C 1
ATOM 1466 O O . LEU B 1 50 ? -9.82 -6.566 -10.227 1 94.19 50 LEU B O 1
ATOM 1470 N N . VAL B 1 51 ? -8.68 -7.637 -8.68 1 94.12 51 VAL B N 1
ATOM 1471 C CA . VAL B 1 51 ? -9.281 -8.922 -9.008 1 94.12 51 VAL B CA 1
ATOM 1472 C C . VAL B 1 51 ? -10.719 -8.961 -8.508 1 94.12 51 VAL B C 1
ATOM 1474 O O . VAL B 1 51 ? -11.516 -9.797 -8.953 1 94.12 51 VAL B O 1
ATOM 1477 N N . THR B 1 52 ? -11.008 -8.078 -7.527 1 93.69 52 THR B N 1
ATOM 1478 C CA . THR B 1 52 ? -12.359 -8.086 -6.973 1 93.69 52 THR B CA 1
ATOM 1479 C C . THR B 1 52 ? -13.18 -6.93 -7.531 1 93.69 52 THR B C 1
ATOM 1481 O O . THR B 1 52 ? -14.32 -6.715 -7.117 1 93.69 52 THR B O 1
ATOM 1484 N N . LYS B 1 53 ? -12.531 -6.141 -8.383 1 89.25 53 LYS B N 1
ATOM 1485 C CA . LYS B 1 53 ? -13.242 -5.008 -8.953 1 89.25 53 LYS B CA 1
ATOM 1486 C C . LYS B 1 53 ? -14.258 -5.469 -10 1 89.25 53 LYS B C 1
ATOM 1488 O O . LYS B 1 53 ? -13.891 -6.094 -10.992 1 89.25 53 LYS B O 1
ATOM 1493 N N . VAL B 1 54 ? -15.43 -5.152 -9.75 1 77.81 54 VAL B N 1
ATOM 1494 C CA . VAL B 1 54 ? -16.484 -5.535 -10.68 1 77.81 54 VAL B CA 1
ATOM 1495 C C . VAL B 1 54 ? -16.359 -4.73 -11.969 1 77.81 54 VAL B C 1
ATOM 1497 O O . VAL B 1 54 ? -16.141 -3.516 -11.93 1 77.81 54 VAL B O 1
ATOM 1500 N N . GLY B 1 55 ? -16.406 -5.297 -13.109 1 72.38 55 GLY B N 1
ATOM 1501 C CA . GLY B 1 55 ? -16.406 -4.629 -14.406 1 72.38 55 GLY B CA 1
ATOM 1502 C C . GLY B 1 55 ? -15.039 -4.57 -15.039 1 72.38 55 GLY B C 1
ATOM 1503 O O . GLY B 1 55 ? -14.906 -4.262 -16.234 1 72.38 55 GLY B O 1
ATOM 1504 N N . LEU B 1 56 ? -14.047 -4.789 -14.242 1 67.75 56 LEU B N 1
ATOM 1505 C CA . LEU B 1 56 ? -12.703 -4.746 -14.797 1 67.75 56 LEU B CA 1
ATOM 1506 C C . LEU B 1 56 ? -12.383 -6.031 -15.555 1 67.75 56 LEU B C 1
ATOM 1508 O O . LEU B 1 56 ? -11.75 -5.992 -16.609 1 67.75 56 LEU B O 1
ATOM 1512 N N . PHE B 1 57 ? -12.805 -7.125 -15.016 1 64.25 57 PHE B N 1
ATOM 1513 C CA . PHE B 1 57 ? -12.625 -8.43 -15.648 1 64.25 57 PHE B CA 1
ATOM 1514 C C . PHE B 1 57 ? -13.961 -9.133 -15.836 1 64.25 57 PHE B C 1
ATOM 1516 O O . PHE B 1 57 ? -14.914 -8.875 -15.094 1 64.25 57 PHE B O 1
ATOM 1523 N N . PRO B 1 58 ? -14.055 -9.773 -16.922 1 66.19 58 PRO B N 1
ATOM 1524 C CA . PRO B 1 58 ? -15.305 -10.523 -17.109 1 66.19 58 PRO B CA 1
ATOM 1525 C C . PRO B 1 58 ? -15.633 -11.422 -15.922 1 66.19 58 PRO B C 1
ATOM 1527 O O . PRO B 1 58 ? -16.812 -11.68 -15.648 1 66.19 58 PRO B O 1
ATOM 1530 N N . ASN B 1 59 ? -14.562 -11.773 -15.234 1 76.19 59 ASN B N 1
ATOM 1531 C CA . ASN B 1 59 ? -14.781 -12.68 -14.109 1 76.19 59 ASN B CA 1
ATOM 1532 C C . ASN B 1 59 ? -14.078 -12.18 -12.852 1 76.19 59 ASN B C 1
ATOM 1534 O O . ASN B 1 59 ? -13.047 -12.719 -12.453 1 76.19 59 ASN B O 1
ATOM 1538 N N . ALA B 1 60 ? -14.773 -11.289 -12.219 1 83.69 60 ALA B N 1
ATOM 1539 C CA . ALA B 1 60 ? -14.234 -10.82 -10.945 1 83.69 60 ALA B CA 1
ATOM 1540 C C . ALA B 1 60 ? -14.289 -11.93 -9.891 1 83.69 60 ALA B C 1
ATOM 1542 O O . ALA B 1 60 ? -15.25 -12.695 -9.844 1 83.69 60 ALA B O 1
ATOM 1543 N N . MET B 1 61 ? -13.219 -12.055 -9.164 1 90.5 61 MET B N 1
ATOM 1544 C CA . MET B 1 61 ? -13.203 -12.984 -8.039 1 90.5 61 MET B CA 1
ATOM 1545 C C . MET B 1 61 ? -14.008 -12.438 -6.867 1 90.5 61 MET B C 1
ATOM 1547 O O . MET B 1 61 ? -14.102 -11.219 -6.691 1 90.5 61 MET B O 1
ATOM 1551 N N . SER B 1 62 ? -14.648 -13.383 -6.203 1 91.44 62 SER B N 1
ATOM 1552 C CA . SER B 1 62 ? -15.203 -12.961 -4.922 1 91.44 62 SER B CA 1
ATOM 1553 C C . SER B 1 62 ? -14.102 -12.562 -3.947 1 91.44 62 SER B C 1
ATOM 1555 O O . SER B 1 62 ? -12.953 -12.977 -4.102 1 91.44 62 SER B O 1
ATOM 1557 N N . VAL B 1 63 ? -14.453 -11.805 -3.021 1 93.06 63 VAL B N 1
ATOM 1558 C CA . VAL B 1 63 ? -13.508 -11.367 -1.997 1 93.06 63 VAL B CA 1
ATOM 1559 C C . VAL B 1 63 ? -12.914 -12.586 -1.299 1 93.06 63 VAL B C 1
ATOM 1561 O O . VAL B 1 63 ? -11.695 -12.656 -1.092 1 93.06 63 VAL B O 1
ATOM 1564 N N . ASP B 1 64 ? -13.766 -13.531 -0.992 1 93.06 64 ASP B N 1
ATOM 1565 C CA . ASP B 1 64 ? -13.305 -14.742 -0.31 1 93.06 64 ASP B CA 1
ATOM 1566 C C . ASP B 1 64 ? -12.312 -15.516 -1.175 1 93.06 64 ASP B C 1
ATOM 1568 O O . ASP B 1 64 ? -11.281 -15.977 -0.682 1 93.06 64 ASP B O 1
ATOM 1572 N N . GLU B 1 65 ? -12.625 -15.633 -2.389 1 94.06 65 GLU B N 1
ATOM 1573 C CA . GLU B 1 65 ? -11.734 -16.328 -3.311 1 94.06 65 GLU B CA 1
ATOM 1574 C C . GLU B 1 65 ? -10.383 -15.625 -3.418 1 94.06 65 GLU B C 1
ATOM 1576 O O . GLU B 1 65 ? -9.336 -16.266 -3.406 1 94.06 65 GLU B O 1
ATOM 1581 N N . ALA B 1 66 ? -10.438 -14.344 -3.547 1 96.06 66 ALA B N 1
ATOM 1582 C CA . ALA B 1 66 ? -9.219 -13.547 -3.688 1 96.06 66 ALA B CA 1
ATOM 1583 C C . ALA B 1 66 ? -8.352 -13.648 -2.438 1 96.06 66 ALA B C 1
ATOM 1585 O O . ALA B 1 66 ? -7.137 -13.844 -2.533 1 96.06 66 ALA B O 1
ATOM 1586 N N . LEU B 1 67 ? -8.961 -13.578 -1.283 1 96.25 67 LEU B N 1
ATOM 1587 C CA . LEU B 1 67 ? -8.227 -13.633 -0.026 1 96.25 67 LEU B CA 1
ATOM 1588 C C . LEU B 1 67 ? -7.695 -15.039 0.233 1 96.25 67 LEU B C 1
ATOM 1590 O O . LEU B 1 67 ? -6.605 -15.203 0.791 1 96.25 67 LEU B O 1
ATOM 1594 N N . ASP B 1 68 ? -8.453 -16 -0.16 1 96.5 68 ASP B N 1
ATOM 1595 C CA . ASP B 1 68 ? -7.98 -17.391 -0.077 1 96.5 68 ASP B CA 1
ATOM 1596 C C . ASP B 1 68 ? -6.746 -17.594 -0.953 1 96.5 68 ASP B C 1
ATOM 1598 O O . ASP B 1 68 ? -5.812 -18.297 -0.564 1 96.5 68 ASP B O 1
ATOM 1602 N N . GLN B 1 69 ? -6.793 -17 -2.104 1 97.25 69 GLN B N 1
ATOM 1603 C CA . GLN B 1 69 ? -5.641 -17.078 -2.994 1 97.25 69 GLN B CA 1
ATOM 1604 C C . GLN B 1 69 ? -4.41 -16.438 -2.357 1 97.25 69 GLN B C 1
ATOM 1606 O O . GLN B 1 69 ? -3.316 -17 -2.402 1 97.25 69 GLN B O 1
ATOM 1611 N N . VAL B 1 70 ? -4.547 -15.32 -1.749 1 97.94 70 VAL B N 1
ATOM 1612 C CA . VAL B 1 70 ? -3.447 -14.648 -1.064 1 97.94 70 VAL B CA 1
ATOM 1613 C C . VAL B 1 70 ? -2.947 -15.523 0.086 1 97.94 70 VAL B C 1
ATOM 1615 O O . VAL B 1 70 ? -1.738 -15.672 0.28 1 97.94 70 VAL B O 1
ATOM 1618 N N . ARG B 1 71 ? -3.867 -16.078 0.818 1 97.38 71 ARG B N 1
ATOM 1619 C CA . ARG B 1 71 ? -3.496 -16.969 1.913 1 97.38 71 ARG B CA 1
ATOM 1620 C C . ARG B 1 71 ? -2.693 -18.172 1.402 1 97.38 71 ARG B C 1
ATOM 1622 O O . ARG B 1 71 ? -1.69 -18.547 2.008 1 97.38 71 ARG B O 1
ATOM 1629 N N . ASP B 1 72 ? -3.139 -18.703 0.305 1 97.38 72 ASP B N 1
ATOM 1630 C CA . ASP B 1 72 ? -2.43 -19.828 -0.294 1 97.38 72 ASP B CA 1
ATOM 1631 C C . ASP B 1 72 ? -0.997 -19.453 -0.658 1 97.38 72 ASP B C 1
ATOM 1633 O O . ASP B 1 72 ? -0.064 -20.219 -0.433 1 97.38 72 ASP B O 1
ATOM 1637 N N . TRP B 1 73 ? -0.843 -18.312 -1.208 1 98 73 TRP B N 1
ATOM 1638 C CA . TRP B 1 73 ? 0.495 -17.844 -1.552 1 98 73 TRP B CA 1
ATOM 1639 C C . TRP B 1 73 ? 1.346 -17.656 -0.299 1 98 73 TRP B C 1
ATOM 1641 O O . TRP B 1 73 ? 2.482 -18.141 -0.239 1 98 73 TRP B O 1
ATOM 1651 N N . LEU B 1 74 ? 0.795 -17.062 0.749 1 97.25 74 LEU B N 1
ATOM 1652 C CA . LEU B 1 74 ? 1.564 -16.688 1.929 1 97.25 74 LEU B CA 1
ATOM 1653 C C . LEU B 1 74 ? 1.869 -17.906 2.795 1 97.25 74 LEU B C 1
ATOM 1655 O O . LEU B 1 74 ? 2.818 -17.891 3.58 1 97.25 74 LEU B O 1
ATOM 1659 N N . ASP B 1 75 ? 1.068 -18.906 2.645 1 96.38 75 ASP B N 1
ATOM 1660 C CA . ASP B 1 75 ? 1.268 -20.125 3.428 1 96.38 75 ASP B CA 1
ATOM 1661 C C . ASP B 1 75 ? 2.344 -21.016 2.803 1 96.38 75 ASP B C 1
ATOM 1663 O O . ASP B 1 75 ? 2.824 -21.953 3.436 1 96.38 75 ASP B O 1
ATOM 1667 N N . ALA B 1 76 ? 2.695 -20.734 1.555 1 97.06 76 ALA B N 1
ATOM 1668 C CA . ALA B 1 76 ? 3.725 -21.531 0.891 1 97.06 76 ALA B CA 1
ATOM 1669 C C . ALA B 1 76 ? 5.078 -21.359 1.575 1 97.06 76 ALA B C 1
ATOM 1671 O O . ALA B 1 76 ? 5.398 -20.266 2.068 1 97.06 76 ALA B O 1
ATOM 1672 N N . PRO B 1 77 ? 5.91 -22.375 1.611 1 96 77 PRO B N 1
ATOM 1673 C CA . PRO B 1 77 ? 7.184 -22.344 2.336 1 96 77 PRO B CA 1
ATOM 1674 C C . PRO B 1 77 ? 8.125 -21.266 1.825 1 96 77 PRO B C 1
ATOM 1676 O O . PRO B 1 77 ? 8.922 -20.719 2.594 1 96 77 PRO B O 1
ATOM 1679 N N . GLY B 1 78 ? 8.023 -20.953 0.598 1 97.44 78 GLY B N 1
ATOM 1680 C CA . GLY B 1 78 ? 8.938 -19.984 0.01 1 97.44 78 GLY B CA 1
ATOM 1681 C C . GLY B 1 78 ? 8.422 -18.562 0.07 1 97.44 78 GLY B C 1
ATOM 1682 O O . GLY B 1 78 ? 9.031 -17.656 -0.488 1 97.44 78 GLY B O 1
ATOM 1683 N N . ALA B 1 79 ? 7.316 -18.359 0.75 1 98 79 ALA B N 1
ATOM 1684 C CA . ALA B 1 79 ? 6.695 -17.047 0.789 1 98 79 ALA B CA 1
ATOM 1685 C C . ALA B 1 79 ? 7.199 -16.234 1.982 1 98 79 ALA B C 1
ATOM 1687 O O . ALA B 1 79 ? 7.387 -16.781 3.072 1 98 79 ALA B O 1
ATOM 1688 N N . GLN B 1 80 ? 7.418 -15 1.819 1 97.44 80 GLN B N 1
ATOM 1689 C CA . GLN B 1 80 ? 7.762 -14.062 2.887 1 97.44 80 GLN B CA 1
ATOM 1690 C C . GLN B 1 80 ? 7.105 -12.703 2.658 1 97.44 80 GLN B C 1
ATOM 1692 O O . GLN B 1 80 ? 7.145 -12.164 1.548 1 97.44 80 GLN B O 1
ATOM 1697 N N . VAL B 1 81 ? 6.484 -12.219 3.695 1 97.75 81 VAL B N 1
ATOM 1698 C CA . VAL B 1 81 ? 6.02 -10.836 3.621 1 97.75 81 VAL B CA 1
ATOM 1699 C C . VAL B 1 81 ? 7.188 -9.883 3.869 1 97.75 81 VAL B C 1
ATOM 1701 O O . VAL B 1 81 ? 7.891 -10 4.879 1 97.75 81 VAL B O 1
ATOM 1704 N N . VAL B 1 82 ? 7.418 -8.984 2.957 1 97.31 82 VAL B N 1
ATOM 1705 C CA . VAL B 1 82 ? 8.523 -8.047 3.082 1 97.31 82 VAL B CA 1
ATOM 1706 C C . VAL B 1 82 ? 7.98 -6.645 3.354 1 97.31 82 VAL B C 1
ATOM 1708 O O . VAL B 1 82 ? 7.051 -6.188 2.682 1 97.31 82 VAL B O 1
ATOM 1711 N N . GLU B 1 83 ? 8.57 -6.016 4.316 1 95.62 83 GLU B N 1
ATOM 1712 C CA . GLU B 1 83 ? 8.133 -4.699 4.77 1 95.62 83 GLU B CA 1
ATOM 1713 C C . GLU B 1 83 ? 9.219 -3.65 4.562 1 95.62 83 GLU B C 1
ATOM 1715 O O . GLU B 1 83 ? 10.406 -3.977 4.543 1 95.62 83 GLU B O 1
ATOM 1720 N N . PRO B 1 84 ? 8.766 -2.365 4.402 1 96.81 84 PRO B N 1
ATOM 1721 C CA . PRO B 1 84 ? 9.75 -1.283 4.398 1 96.81 84 PRO B CA 1
ATOM 1722 C C . PRO B 1 84 ? 10.555 -1.208 5.695 1 96.81 84 PRO B C 1
ATOM 1724 O O . PRO B 1 84 ? 10.008 -1.467 6.773 1 96.81 84 PRO B O 1
ATOM 1727 N N . THR B 1 85 ? 11.805 -0.944 5.574 1 96.38 85 THR B N 1
ATOM 1728 C CA . THR B 1 85 ? 12.656 -0.752 6.738 1 96.38 85 THR B CA 1
ATOM 1729 C C . THR B 1 85 ? 12.672 0.713 7.168 1 96.38 85 THR B C 1
ATOM 1731 O O . THR B 1 85 ? 11.961 1.539 6.59 1 96.38 85 THR B O 1
ATOM 1734 N N . GLN B 1 86 ? 13.508 1.019 8.156 1 94.31 86 GLN B N 1
ATOM 1735 C CA . GLN B 1 86 ? 13.617 2.391 8.641 1 94.31 86 GLN B CA 1
ATOM 1736 C C . GLN B 1 86 ? 14.227 3.301 7.582 1 94.31 86 GLN B C 1
ATOM 1738 O O . GLN B 1 86 ? 14.102 4.523 7.656 1 94.31 86 GLN B O 1
ATOM 1743 N N . GLN B 1 87 ? 14.844 2.713 6.57 1 96 87 GLN B N 1
ATOM 1744 C CA . GLN B 1 87 ? 15.516 3.48 5.531 1 96 87 GLN B CA 1
ATOM 1745 C C . GLN B 1 87 ? 14.594 3.717 4.336 1 96 87 GLN B C 1
ATOM 1747 O O . GLN B 1 87 ? 14.992 4.348 3.355 1 96 87 GLN B O 1
ATOM 1752 N N . HIS B 1 88 ? 13.406 3.283 4.445 1 97.38 88 HIS B N 1
ATOM 1753 C CA . HIS B 1 88 ? 12.539 3.184 3.271 1 97.38 88 HIS B CA 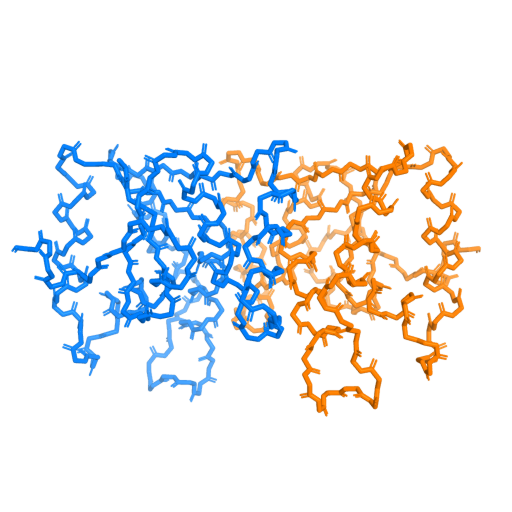1
ATOM 1754 C C . HIS B 1 88 ? 12.312 4.551 2.641 1 97.38 88 HIS B C 1
ATOM 1756 O O . HIS B 1 88 ? 12.422 4.707 1.422 1 97.38 88 HIS B O 1
ATOM 1762 N N . LEU B 1 89 ? 12.031 5.543 3.463 1 96.44 89 LEU B N 1
ATOM 1763 C CA . LEU B 1 89 ? 11.75 6.867 2.922 1 96.44 89 LEU B CA 1
ATOM 1764 C C . LEU B 1 89 ? 12.953 7.418 2.162 1 96.44 89 LEU B C 1
ATOM 1766 O O . LEU B 1 89 ? 12.797 8 1.086 1 96.44 89 LEU B O 1
ATOM 1770 N N . ALA B 1 90 ? 14.102 7.215 2.682 1 96.25 90 ALA B N 1
ATOM 1771 C CA . ALA B 1 90 ? 15.32 7.699 2.047 1 96.25 90 ALA B CA 1
ATOM 1772 C C . ALA B 1 90 ? 15.57 6.984 0.721 1 96.25 90 ALA B C 1
ATOM 1774 O O . ALA B 1 90 ? 15.945 7.617 -0.271 1 96.25 90 ALA B O 1
ATOM 1775 N N . VAL B 1 91 ? 15.383 5.691 0.698 1 96.88 91 VAL B N 1
ATOM 1776 C CA . VAL B 1 91 ? 15.578 4.91 -0.517 1 96.88 91 VAL B CA 1
ATOM 1777 C C . VAL B 1 91 ? 14.555 5.32 -1.568 1 96.88 91 VAL B C 1
ATOM 1779 O O . VAL B 1 91 ? 14.898 5.52 -2.736 1 96.88 91 VAL B O 1
ATOM 1782 N N . LEU B 1 92 ? 13.328 5.465 -1.111 1 96.38 92 LEU B N 1
ATOM 1783 C CA . LEU B 1 92 ? 12.242 5.883 -1.998 1 96.38 92 LEU B CA 1
ATOM 1784 C C . LEU B 1 92 ? 12.547 7.246 -2.613 1 96.38 92 LEU B C 1
ATOM 1786 O O . LEU B 1 92 ? 12.367 7.438 -3.82 1 96.38 92 LEU B O 1
ATOM 1790 N N . GLN B 1 93 ? 12.984 8.172 -1.809 1 95.31 93 GLN B N 1
ATOM 1791 C CA . GLN B 1 93 ? 13.344 9.508 -2.279 1 95.31 93 GLN B CA 1
ATOM 1792 C C . GLN B 1 93 ? 14.445 9.445 -3.328 1 95.31 93 GLN B C 1
ATOM 1794 O O . GLN B 1 93 ? 14.367 10.109 -4.367 1 95.31 93 GLN B O 1
ATOM 1799 N N . ARG B 1 94 ? 15.422 8.672 -3.055 1 95.38 94 ARG B N 1
ATOM 1800 C CA . ARG B 1 94 ? 16.531 8.523 -3.996 1 95.38 94 ARG B CA 1
ATOM 1801 C C . ARG B 1 94 ? 16.031 7.988 -5.336 1 95.38 94 ARG B C 1
ATOM 1803 O O . ARG B 1 94 ? 16.406 8.508 -6.391 1 95.38 94 ARG B O 1
ATOM 1810 N N . LEU B 1 95 ? 15.203 7.012 -5.324 1 96 95 LEU B N 1
ATOM 1811 C CA . LEU B 1 95 ? 14.711 6.383 -6.543 1 96 95 LEU B CA 1
ATOM 1812 C C . LEU B 1 95 ? 13.844 7.352 -7.344 1 96 95 LEU B C 1
ATOM 1814 O O . LEU B 1 95 ? 14 7.469 -8.562 1 96 95 LEU B O 1
ATOM 1818 N N . LEU B 1 96 ? 12.945 8.078 -6.676 1 94.56 96 LEU B N 1
ATOM 1819 C CA . LEU B 1 96 ? 12.016 8.961 -7.367 1 94.56 96 LEU B CA 1
ATOM 1820 C C . LEU B 1 96 ? 12.719 10.211 -7.871 1 94.56 96 LEU B C 1
ATOM 1822 O O . LEU B 1 96 ? 12.391 10.719 -8.945 1 94.56 96 LEU B O 1
ATOM 1826 N N . THR B 1 97 ? 13.648 10.688 -7.066 1 91.31 97 THR B N 1
ATOM 1827 C CA . THR B 1 97 ? 14.422 11.852 -7.492 1 91.31 97 THR B CA 1
ATOM 1828 C C . THR B 1 97 ? 15.242 11.523 -8.734 1 91.31 97 THR B C 1
ATOM 1830 O O . THR B 1 97 ? 15.352 12.344 -9.648 1 91.31 97 THR B O 1
ATOM 1833 N N . ALA B 1 98 ? 15.789 10.344 -8.789 1 90.06 98 ALA B N 1
ATOM 1834 C CA . ALA B 1 98 ? 16.625 9.914 -9.922 1 90.06 98 ALA B CA 1
ATOM 1835 C C . ALA B 1 98 ? 15.797 9.828 -11.203 1 90.06 98 ALA B C 1
ATOM 1837 O O . ALA B 1 98 ? 16.281 10.148 -12.281 1 90.06 98 ALA B O 1
ATOM 1838 N N . VAL B 1 99 ? 14.539 9.453 -11.086 1 87.38 99 VAL B N 1
ATOM 1839 C CA . VAL B 1 99 ? 13.695 9.305 -12.266 1 87.38 99 VAL B CA 1
ATOM 1840 C C . VAL B 1 99 ? 13 10.633 -12.57 1 87.38 99 VAL B C 1
ATOM 1842 O O . VAL B 1 99 ? 12.617 10.891 -13.711 1 87.38 99 VAL B O 1
ATOM 1845 N N . GLY B 1 100 ? 12.836 11.469 -11.57 1 79.75 100 GLY B N 1
ATOM 1846 C CA . GLY B 1 100 ? 12.297 12.812 -11.719 1 79.75 100 GLY B CA 1
ATOM 1847 C C . GLY B 1 100 ? 10.797 12.844 -11.898 1 79.75 100 GLY B C 1
ATOM 1848 O O . GLY B 1 100 ? 10.242 13.805 -12.438 1 79.75 100 GLY B O 1
ATOM 1849 N N . ALA B 1 101 ? 10.141 11.742 -11.625 1 79.69 101 ALA B N 1
ATOM 1850 C CA . ALA B 1 101 ? 8.688 11.664 -11.789 1 79.69 101 ALA B CA 1
ATOM 1851 C C . ALA B 1 101 ? 8.047 10.859 -10.664 1 79.69 101 ALA B C 1
ATOM 1853 O O . ALA B 1 101 ? 8.695 10 -10.062 1 79.69 101 ALA B O 1
ATOM 1854 N N . GLY B 1 102 ? 6.918 11.281 -10.273 1 90.94 102 GLY B N 1
ATOM 1855 C CA . GLY B 1 102 ? 6.117 10.523 -9.32 1 90.94 102 GLY B CA 1
ATOM 1856 C C . GLY B 1 102 ? 4.875 9.914 -9.945 1 90.94 102 GLY B C 1
ATOM 1857 O O . GLY B 1 102 ? 4.965 9.164 -10.914 1 90.94 102 GLY B O 1
ATOM 1858 N N . GLY B 1 103 ? 3.697 10.344 -9.461 1 90.38 103 GLY B N 1
ATOM 1859 C CA . GLY B 1 103 ? 2.463 9.844 -10.047 1 90.38 103 GLY B CA 1
ATOM 1860 C C . GLY B 1 103 ? 2.422 8.328 -10.148 1 90.38 103 GLY B C 1
ATOM 1861 O O . GLY B 1 103 ? 2.611 7.629 -9.148 1 90.38 103 GLY B O 1
ATOM 1862 N N . ASN B 1 104 ? 2.35 7.855 -11.344 1 85.12 104 ASN B N 1
ATOM 1863 C CA . ASN B 1 104 ? 2.146 6.434 -11.586 1 85.12 104 ASN B CA 1
ATOM 1864 C C . ASN B 1 104 ? 3.393 5.621 -11.242 1 85.12 104 ASN B C 1
ATOM 1866 O O . ASN B 1 104 ? 3.32 4.398 -11.094 1 85.12 104 ASN B O 1
ATOM 1870 N N . LEU B 1 105 ? 4.531 6.242 -11.062 1 91.44 105 LEU B N 1
ATOM 1871 C CA . LEU B 1 105 ? 5.789 5.547 -10.812 1 91.44 105 LEU B CA 1
ATOM 1872 C C . LEU B 1 105 ? 5.988 5.305 -9.32 1 91.44 105 LEU B C 1
ATOM 1874 O O . LEU B 1 105 ? 6.859 4.527 -8.922 1 91.44 105 LEU B O 1
ATOM 1878 N N . VAL B 1 106 ? 5.227 5.93 -8.508 1 95.5 106 VAL B N 1
ATOM 1879 C CA . VAL B 1 106 ? 5.414 5.879 -7.059 1 95.5 106 VAL B CA 1
ATOM 1880 C C . VAL B 1 106 ? 5.27 4.438 -6.57 1 95.5 106 VAL B C 1
ATOM 1882 O O . VAL B 1 106 ? 6.082 3.963 -5.77 1 95.5 106 VAL B O 1
ATOM 1885 N N . SER B 1 107 ? 4.262 3.719 -7.07 1 95.5 107 SER B N 1
ATOM 1886 C CA . SER B 1 107 ? 4.043 2.342 -6.641 1 95.5 107 SER B CA 1
ATOM 1887 C C . SER B 1 107 ? 5.207 1.444 -7.051 1 95.5 107 SER B C 1
ATOM 1889 O O . SER B 1 107 ? 5.668 0.616 -6.262 1 95.5 107 SER B O 1
ATOM 1891 N N . ASP B 1 108 ? 5.691 1.689 -8.203 1 95.88 108 ASP B N 1
ATOM 1892 C CA . ASP B 1 108 ? 6.844 0.925 -8.672 1 95.88 108 ASP B CA 1
ATOM 1893 C C . ASP B 1 108 ? 8.086 1.258 -7.848 1 95.88 108 ASP B C 1
ATOM 1895 O O . ASP B 1 108 ? 8.859 0.364 -7.4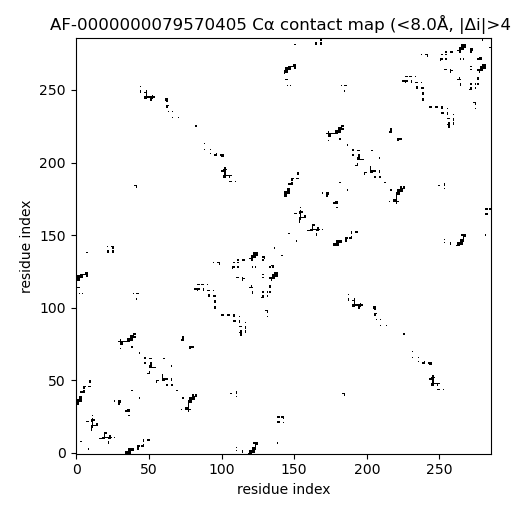92 1 95.88 108 ASP B O 1
ATOM 1899 N N . ALA B 1 109 ? 8.258 2.523 -7.602 1 97.06 109 ALA B N 1
ATOM 1900 C CA . ALA B 1 109 ? 9.398 2.963 -6.801 1 97.06 109 ALA B CA 1
ATOM 1901 C C . ALA B 1 109 ? 9.344 2.363 -5.398 1 97.06 109 ALA B C 1
ATOM 1903 O O . ALA B 1 109 ? 10.375 1.991 -4.836 1 97.06 109 ALA B O 1
ATOM 1904 N N . HIS B 1 110 ? 8.156 2.318 -4.844 1 97.44 110 HIS B N 1
ATOM 1905 C CA . HIS B 1 110 ? 7.977 1.713 -3.529 1 97.44 110 HIS B CA 1
ATOM 1906 C C . HIS B 1 110 ? 8.43 0.257 -3.525 1 97.44 110 HIS B C 1
ATOM 1908 O O . HIS B 1 110 ? 9.18 -0.161 -2.639 1 97.44 110 HIS B O 1
ATOM 1914 N N . LEU B 1 111 ? 7.996 -0.476 -4.527 1 97.75 111 LEU B N 1
ATOM 1915 C CA . LEU B 1 111 ? 8.359 -1.885 -4.629 1 97.75 111 LEU B CA 1
ATOM 1916 C C . LEU B 1 111 ? 9.859 -2.045 -4.867 1 97.75 111 LEU B C 1
ATOM 1918 O O . LEU B 1 111 ? 10.5 -2.902 -4.254 1 97.75 111 LEU B O 1
ATOM 1922 N N . ALA B 1 112 ? 10.398 -1.233 -5.719 1 97.75 112 ALA B N 1
ATOM 1923 C CA . ALA B 1 112 ? 11.836 -1.252 -5.973 1 97.75 112 ALA B CA 1
ATOM 1924 C C . ALA B 1 112 ? 12.625 -0.942 -4.703 1 97.75 112 ALA B C 1
ATOM 1926 O O . ALA B 1 112 ? 13.648 -1.575 -4.43 1 97.75 112 ALA B O 1
ATOM 1927 N N . ALA B 1 113 ? 12.156 0.011 -3.934 1 98 113 ALA B N 1
ATOM 1928 C CA . ALA B 1 113 ? 12.812 0.386 -2.684 1 98 113 ALA B CA 1
ATOM 1929 C C . ALA B 1 113 ? 12.844 -0.787 -1.707 1 98 113 ALA B C 1
ATOM 1931 O O . ALA B 1 113 ? 13.875 -1.069 -1.098 1 98 113 ALA B O 1
ATOM 1932 N N . ILE B 1 114 ? 11.688 -1.451 -1.604 1 98.06 114 ILE B N 1
ATOM 1933 C CA . ILE B 1 114 ? 11.617 -2.617 -0.729 1 98.06 114 ILE B CA 1
ATOM 1934 C C . ILE B 1 114 ? 12.609 -3.676 -1.2 1 98.06 114 ILE B C 1
ATOM 1936 O O . ILE B 1 114 ? 13.336 -4.258 -0.391 1 98.06 114 ILE B O 1
ATOM 1940 N N . ALA B 1 115 ? 12.625 -3.932 -2.506 1 97.94 115 ALA B N 1
ATOM 1941 C CA . ALA B 1 115 ? 13.555 -4.918 -3.057 1 97.94 115 ALA B CA 1
ATOM 1942 C C . ALA B 1 115 ? 15 -4.551 -2.732 1 97.94 115 ALA B C 1
ATOM 1944 O O . ALA B 1 115 ? 15.773 -5.395 -2.264 1 97.94 115 ALA B O 1
ATOM 1945 N N . LEU B 1 116 ? 15.367 -3.293 -2.881 1 97.19 116 LEU B N 1
ATOM 1946 C CA . LEU B 1 116 ? 16.719 -2.836 -2.611 1 97.19 116 LEU B CA 1
ATOM 1947 C C . LEU B 1 116 ? 17.062 -2.988 -1.134 1 97.19 116 LEU B C 1
ATOM 1949 O O . LEU B 1 116 ? 18.156 -3.443 -0.789 1 97.19 116 LEU B O 1
ATOM 1953 N N . GLU B 1 117 ? 16.203 -2.652 -0.295 1 97.38 117 GLU B N 1
ATOM 1954 C CA . GLU B 1 117 ? 16.406 -2.73 1.147 1 97.38 117 GLU B CA 1
ATOM 1955 C C . GLU B 1 117 ? 16.656 -4.168 1.594 1 97.38 117 GLU B C 1
ATOM 1957 O O . GLU B 1 117 ? 17.344 -4.402 2.588 1 97.38 117 GLU B O 1
ATOM 1962 N N . HIS B 1 118 ? 16.094 -5.082 0.852 1 96.88 118 HIS B N 1
ATOM 1963 C CA . HIS B 1 118 ? 16.219 -6.488 1.223 1 96.88 118 HIS B CA 1
ATOM 1964 C C . HIS B 1 118 ? 17.203 -7.219 0.308 1 96.88 118 HIS B C 1
ATOM 1966 O O . HIS B 1 118 ? 17.25 -8.453 0.302 1 96.88 118 HIS B O 1
ATOM 1972 N N . ARG B 1 119 ? 17.922 -6.52 -0.49 1 95.81 119 ARG B N 1
ATOM 1973 C CA . ARG B 1 119 ? 18.891 -7.082 -1.425 1 95.81 119 ARG B CA 1
ATOM 1974 C C . ARG B 1 119 ? 18.234 -8.125 -2.326 1 95.81 119 ARG B C 1
ATOM 1976 O O . ARG B 1 119 ? 18.797 -9.211 -2.529 1 95.81 119 ARG B O 1
ATOM 1983 N N . ALA B 1 120 ? 17.047 -7.77 -2.783 1 97.19 120 ALA B N 1
ATOM 1984 C CA . ALA B 1 120 ? 16.25 -8.664 -3.617 1 97.19 120 ALA B CA 1
ATOM 1985 C C . ALA B 1 120 ? 16.062 -8.086 -5.016 1 97.19 120 ALA B C 1
ATOM 1987 O O . ALA B 1 120 ? 16.375 -6.918 -5.262 1 97.19 120 ALA B O 1
ATOM 1988 N N . GLY B 1 121 ? 15.617 -8.891 -5.957 1 96.94 121 GLY B N 1
ATOM 1989 C CA . GLY B 1 121 ? 15.148 -8.445 -7.258 1 96.94 121 GLY B CA 1
ATOM 1990 C C . GLY B 1 121 ? 13.633 -8.336 -7.344 1 96.94 121 GLY B C 1
ATOM 1991 O O . GLY B 1 121 ? 12.93 -8.727 -6.414 1 96.94 121 GLY B O 1
ATOM 1992 N N . VAL B 1 122 ? 13.227 -7.75 -8.477 1 98.12 122 VAL B N 1
ATOM 1993 C CA . VAL B 1 122 ? 11.797 -7.602 -8.695 1 98.12 122 VAL B CA 1
ATOM 1994 C C . VAL B 1 122 ? 11.359 -8.484 -9.867 1 98.12 122 VAL B C 1
ATOM 1996 O O . VAL B 1 122 ? 12.055 -8.578 -10.875 1 98.12 122 VAL B O 1
ATOM 1999 N N . VAL B 1 123 ? 10.266 -9.164 -9.68 1 98.25 123 VAL B N 1
ATOM 2000 C CA . VAL B 1 123 ? 9.641 -9.891 -10.781 1 98.25 123 VAL B CA 1
ATOM 2001 C C . VAL B 1 123 ? 8.383 -9.156 -11.234 1 98.25 123 VAL B C 1
ATOM 2003 O O . VAL B 1 123 ? 7.43 -9 -10.469 1 98.25 123 VAL B O 1
ATOM 2006 N N . SER B 1 124 ? 8.398 -8.656 -12.43 1 98.19 124 SER B N 1
ATOM 2007 C CA . SER B 1 124 ? 7.328 -7.824 -12.984 1 98.19 124 SER B CA 1
ATOM 2008 C C . SER B 1 124 ? 7.336 -7.855 -14.508 1 98.19 124 SER B C 1
ATOM 2010 O O . SER B 1 124 ? 8.359 -8.164 -15.117 1 98.19 124 SER B O 1
ATOM 2012 N N . TYR B 1 125 ? 6.223 -7.574 -15.133 1 96.81 125 TYR B N 1
ATOM 2013 C CA . TYR B 1 125 ? 6.16 -7.43 -16.578 1 96.81 125 TYR B CA 1
ATOM 2014 C C . TYR B 1 125 ? 6.383 -5.98 -17 1 96.81 125 TYR B C 1
ATOM 2016 O O . TYR B 1 125 ? 6.465 -5.672 -18.188 1 96.81 125 TYR B O 1
ATOM 2024 N N . ASP B 1 126 ? 6.453 -5.09 -15.984 1 93.38 126 ASP B N 1
ATOM 2025 C CA . ASP B 1 126 ? 6.699 -3.678 -16.266 1 93.38 126 ASP B CA 1
ATOM 2026 C C . ASP B 1 126 ? 8.195 -3.398 -16.406 1 93.38 126 ASP B C 1
ATOM 2028 O O . ASP B 1 126 ? 8.945 -3.482 -15.43 1 93.38 126 ASP B O 1
ATOM 2032 N N . ALA B 1 127 ? 8.656 -2.908 -17.484 1 90.12 127 ALA B N 1
ATOM 2033 C CA . ALA B 1 127 ? 10.062 -2.672 -17.797 1 90.12 127 ALA B CA 1
ATOM 2034 C C . ALA B 1 127 ? 10.57 -1.407 -17.109 1 90.12 127 ALA B C 1
ATOM 2036 O O . ALA B 1 127 ? 11.781 -1.166 -17.047 1 90.12 127 ALA B O 1
ATOM 2037 N N . ASP B 1 128 ? 9.656 -0.668 -16.484 1 87.38 128 ASP B N 1
ATOM 2038 C CA . ASP B 1 128 ? 10.023 0.582 -15.828 1 87.38 128 ASP B CA 1
ATOM 2039 C C . ASP B 1 128 ? 10.906 0.321 -14.609 1 87.38 128 ASP B C 1
ATOM 2041 O O . ASP B 1 128 ? 11.602 1.221 -14.141 1 87.38 128 ASP B O 1
ATOM 2045 N N . PHE B 1 129 ? 10.969 -0.906 -14.156 1 93.25 129 PHE B N 1
ATOM 2046 C CA . PHE B 1 129 ? 11.781 -1.223 -12.992 1 93.25 129 PHE B CA 1
ATOM 2047 C C . PHE B 1 129 ? 13.266 -1.101 -13.312 1 93.25 129 PHE B C 1
ATOM 2049 O O . PHE B 1 129 ? 14.086 -0.882 -12.414 1 93.25 129 PHE B O 1
ATOM 2056 N N . ALA B 1 130 ? 13.562 -1.193 -14.578 1 87.75 130 ALA B N 1
ATOM 2057 C CA . ALA B 1 130 ? 14.961 -1.057 -14.992 1 87.75 130 ALA B CA 1
ATOM 2058 C C . ALA B 1 130 ? 15.492 0.335 -14.672 1 87.75 130 ALA B C 1
ATOM 2060 O O . ALA B 1 130 ? 16.688 0.496 -14.367 1 87.75 130 ALA B O 1
ATOM 2061 N N . ARG B 1 131 ? 14.672 1.264 -14.547 1 90.44 131 ARG B N 1
ATOM 2062 C CA . ARG B 1 131 ? 15.07 2.648 -14.328 1 90.44 131 ARG B CA 1
ATOM 2063 C C . ARG B 1 131 ? 15.477 2.879 -12.875 1 90.44 131 ARG B C 1
ATOM 2065 O O . ARG B 1 131 ? 16.141 3.869 -12.562 1 90.44 131 ARG B O 1
ATOM 2072 N N . PHE B 1 132 ? 15.125 2.006 -12.008 1 93 132 PHE B N 1
ATOM 2073 C CA . PHE B 1 132 ? 15.367 2.199 -10.578 1 93 132 PHE B CA 1
ATOM 2074 C C . PHE B 1 132 ? 16.672 1.536 -10.156 1 93 132 PHE B C 1
ATOM 2076 O O . PHE B 1 132 ? 17.047 1.574 -8.984 1 93 132 PHE B O 1
ATOM 2083 N N . GLY B 1 133 ? 17.375 0.893 -11.047 1 90.31 133 GLY B N 1
ATOM 2084 C CA . GLY B 1 133 ? 18.641 0.264 -10.711 1 90.31 133 GLY B CA 1
ATOM 2085 C C . GLY B 1 133 ? 18.484 -1.011 -9.906 1 90.31 133 GLY B C 1
ATOM 2086 O O . GLY B 1 133 ? 19.391 -1.401 -9.164 1 90.31 133 GLY B O 1
ATOM 2087 N N . VAL B 1 134 ? 17.328 -1.578 -9.898 1 94.38 134 VAL B N 1
ATOM 2088 C CA . VAL B 1 134 ? 17.078 -2.844 -9.219 1 94.38 134 VAL B CA 1
ATOM 2089 C C . VAL B 1 134 ? 17.141 -3.992 -10.219 1 94.38 134 VAL B C 1
ATOM 2091 O O . VAL B 1 134 ? 16.828 -3.807 -11.398 1 94.38 134 VAL B O 1
ATOM 2094 N N . SER B 1 135 ? 17.594 -5.109 -9.766 1 95.5 135 SER B N 1
ATOM 2095 C CA . SER B 1 135 ? 17.469 -6.293 -10.609 1 95.5 135 SER B CA 1
ATOM 2096 C C . SER B 1 135 ? 16 -6.629 -10.875 1 95.5 135 SER B C 1
ATOM 2098 O O . SER B 1 135 ? 15.172 -6.551 -9.969 1 95.5 135 SER B O 1
ATOM 2100 N N . TRP B 1 136 ? 15.711 -6.828 -12.086 1 95.56 136 TRP B N 1
ATOM 2101 C CA . TRP B 1 136 ? 14.328 -7.113 -12.461 1 95.56 136 TRP B CA 1
ATOM 2102 C C . TRP B 1 136 ? 14.273 -8.188 -13.539 1 95.56 136 TRP B C 1
ATOM 2104 O O . TRP B 1 136 ? 15.156 -8.273 -14.398 1 95.56 136 TRP B O 1
ATOM 2114 N N . ALA B 1 137 ? 13.25 -9.023 -13.5 1 96.75 137 ALA B N 1
ATOM 2115 C CA . ALA B 1 137 ? 13.023 -10.078 -14.484 1 96.75 137 ALA B CA 1
ATOM 2116 C C . ALA B 1 137 ? 11.531 -10.328 -14.69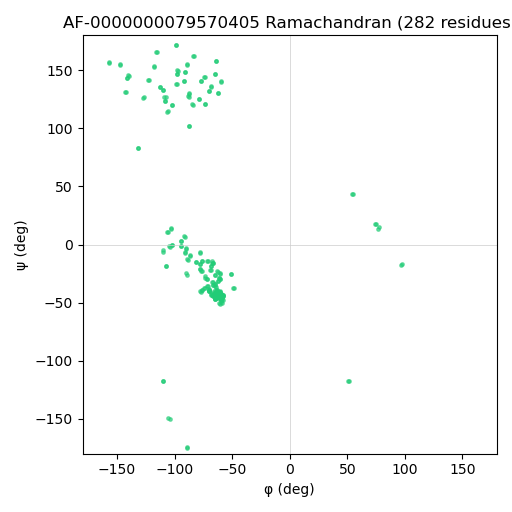5 1 96.75 137 ALA B C 1
ATOM 2118 O O . ALA B 1 137 ? 10.719 -9.992 -13.836 1 96.75 137 ALA B O 1
ATOM 2119 N N . ARG B 1 138 ? 11.242 -10.852 -15.898 1 97.25 138 ARG B N 1
ATOM 2120 C CA . ARG B 1 138 ? 9.891 -11.352 -16.156 1 97.25 138 ARG B CA 1
ATOM 2121 C C . ARG B 1 138 ? 9.781 -12.836 -15.805 1 97.25 138 ARG B C 1
ATOM 2123 O O . ARG B 1 138 ? 10.766 -13.57 -15.875 1 97.25 138 ARG B O 1
ATOM 2130 N N . PRO B 1 139 ? 8.57 -13.164 -15.375 1 96.81 139 PRO B N 1
ATOM 2131 C CA . PRO B 1 139 ? 8.414 -14.578 -15.047 1 96.81 139 PRO B CA 1
ATOM 2132 C C . PRO B 1 139 ? 8.945 -15.5 -16.156 1 96.81 139 PRO B C 1
ATOM 2134 O O . PRO B 1 139 ? 9.617 -16.484 -15.859 1 96.81 139 PRO B O 1
ATOM 2137 N N . ASP B 1 140 ? 8.742 -15.109 -17.422 1 94.5 140 ASP B N 1
ATOM 2138 C CA . ASP B 1 140 ? 9.164 -15.914 -18.562 1 94.5 140 ASP B CA 1
ATOM 2139 C C . ASP B 1 140 ? 10.68 -16.094 -18.578 1 94.5 140 ASP B C 1
ATOM 2141 O O . ASP B 1 140 ? 11.188 -17.125 -18.984 1 94.5 140 ASP B O 1
ATOM 2145 N N . ASP B 1 141 ? 11.398 -15.102 -18.078 1 93 141 ASP B N 1
ATOM 2146 C CA . ASP B 1 141 ? 12.859 -15.109 -18.078 1 93 141 ASP B CA 1
ATOM 2147 C C . ASP B 1 141 ? 13.391 -16.047 -16.984 1 93 141 ASP B C 1
ATOM 2149 O O . ASP B 1 141 ? 14.57 -16.406 -17 1 93 141 ASP B O 1
ATOM 2153 N N . LEU B 1 142 ? 12.594 -16.453 -16.078 1 92.88 142 LEU B N 1
ATOM 2154 C CA . LEU B 1 142 ? 13.047 -17.172 -14.883 1 92.88 142 LEU B CA 1
ATOM 2155 C C . LEU B 1 142 ? 12.617 -18.625 -14.938 1 92.88 142 LEU B C 1
ATOM 2157 O O . LEU B 1 142 ? 12.914 -19.391 -14.016 1 92.88 142 LEU B O 1
ATOM 2161 N N . LEU B 1 143 ? 11.828 -18.953 -15.945 1 89.62 143 LEU B N 1
ATOM 2162 C CA . LEU B 1 143 ? 11.367 -20.328 -16.109 1 89.62 143 LEU B CA 1
ATOM 2163 C C . LEU B 1 143 ? 12.359 -21.125 -16.953 1 89.62 143 LEU B C 1
ATOM 2165 O O . LEU B 1 143 ? 13.078 -20.562 -17.781 1 89.62 143 LEU B O 1
#

Organism: NCBI:txid1891644

Radius of gyration: 18.59 Å; Cα contacts (8 Å, |Δi|>4): 515; chains: 2; bounding box: 38×49×45 Å

InterPro domains:
  IPR002716 PIN domain [PF01850] (3-132)
  IPR006226 PIN domain toxin [TIGR00028] (1-134)
  IPR022907 VapC family [MF_00265] (2-138)
  IPR029060 PIN-like domain superfamily [SSF88723] (1-139)

Sequence (286 aa):
MKVVDANVLLYAVNSDASHHDASRAWLDKSLNGADTVGFSWLAMTAFLRLVTKVGLFPNAMSVDEALDQVRDWLDAPGAQVVEPTQQHLAVLQRLLTAVGAGGNLVSDAHLAAIALEHRAGVVSYDADFARFGVSWARPDDLLMKVVDANVLLYAVNSDASHHDASRAWLDKSLNGADTVGFSWLAMTAFLRLVTKVGLFPNAMSVDEALDQVRDWLDAPGAQVVEPTQQHLAVLQRLLTAVGAGGNLVSDAHLAAIALEHRAGVVSYDADFARFGVSWARPDDLL

Secondary structure (DSSP, 8-state):
-EEEPHHHHHHHH-TTSTTHHHHHHHHHHHHHSS--EEE-HHHHHHHHHHHT-BTTBTTPPPHHHHHHHHHHHHHSTTEEE----TTHHHHHHHHHHHHT--GGGHHHHHHHHHHHHTT-EEE-S-GGGGGGT--EE-GGGG-/-EEEPHHHHHHHH-TTSTTHHHHHHHHHHHHHSS--EEE-HHHHHHHHHHHT-BTTBTTPPPHHHHHHHHHHHHHSTTEEE----TTHHHHHHHHHHHHT--TTHHHHHHHHHHHHHTT-EEE-S-GGGGGGT--EE-HHHH-

Nearest PDB structures (foldseek):
  7vwo-assembly3_I  TM=9.541E-01  e=2.059E-13  Mycobacterium tuberculosis H37Rv
  5k8j-assembly1_B  TM=7.631E-01  e=5.076E-05  Caulobacter vibrioides CB15
  2h1c-assembly1_A  TM=7.204E-01  e=2.632E-05  Neisseria gonorrhoeae
  2h1o-assembly1_A  TM=7.278E-01  e=3.655E-05  Neisseria gonorrhoeae
  5ecw-assembly1_B  TM=7.214E-01  e=1.431E-03  Shigella flexneri

pLDDT: mean 93.94, std 6.1, range [64.19, 98.56]

Foldseek 3Di:
DAEEALVLVLLCPDPPDPCNVLSVVLLVDQLQHPAAYEYEVLSLVVNLCQLQDPPNDPDRDPSVRSVVSVVVSCVRPRYDYFDDDPCQVVLLCVQCVQVVDDDPCSSVSSSLSSCVVVVHAYEDPDPCNVSSVGHYDYSNRVD/DAEEALVLVLLCVDPPDPCNVLSVVLLVDQLQHDAAYEYEVLSLVVNLCQLQDPPNDPDRDDSVRSVVSVVVSCVRPRYDYFDDDPCQVVLLCVQCVQVVDDDPCSSVSSSLSSCVVVVHAYEDPDPCNVSSVGHYDYSNRVD

Solvent-accessible surface area (backbone atoms only — not comparable to full-atom values): 14868 Å² total; per-residue (Å²): 88,33,29,50,35,32,65,37,57,46,22,39,72,33,80,86,40,93,53,11,65,41,26,34,50,36,50,54,49,32,28,72,43,92,41,40,36,28,42,34,65,66,30,51,49,51,33,46,21,55,45,26,19,77,80,75,39,100,70,46,39,51,56,67,58,47,50,50,50,51,49,55,52,58,68,28,84,12,35,40,81,52,69,73,59,96,57,36,66,61,46,32,46,54,45,34,61,73,68,69,51,34,18,86,45,38,66,55,39,50,51,47,33,41,20,56,77,64,73,25,26,36,34,34,85,63,74,71,48,61,75,62,76,42,56,67,43,36,44,69,75,75,102,88,33,30,49,36,32,65,37,57,47,23,38,72,35,80,85,39,92,53,11,65,41,26,33,50,36,48,54,48,34,28,72,45,94,40,40,37,28,42,35,66,67,28,52,49,52,32,46,20,55,45,25,18,79,80,75,39,100,71,47,40,52,56,67,56,47,49,49,51,52,48,55,52,59,68,29,84,12,34,41,81,51,70,73,59,95,57,38,66,62,45,33,47,52,43,34,60,73,68,69,52,36,18,87,45,37,64,55,38,50,52,47,32,40,18,56,77,65,73,25,26,36,33,33,84,62,72,69,49,60,76,62,76,42,54,68,40,36,44,68,76,73,101